Protein AF-A0A143Q421-F1 (afdb_monomer_lite)

Secondary structure (DSSP, 8-state):
--B--SSSPPEEEEE-TT--EEEEE--TTB--TT-EEEEE-SSS--EEEE-EEEEEEEETTTEEEE-TT-SEEEEEEE--TTPEEEEEE-TT--EEEPPHHHHHHHHHHHHHTTPPTT-EEEEEE-----TTTTTT----EEEEEE-GGG-EEEEEESSPPPPP--S----TT--TT-EE-SS--TT--S-EEEES-HHHHHHHHHHHHHHHS---SGGGEEEEEE-PPPP----

Sequence (235 aa):
MTSAPDGVPSWTFASDDLLTRYVVVTDARVDMTGWSIHYRHVEGLPDSSPFAPVSVRVEPPDDFVFDDDGDTQLWAATIEAAALLDSFVSPEGRILAVDQWDAMTTWLVESMRDEPAGLIIDLGPNTEIPEDEVDDIELVNAQLHVLDDGVVMVRRSHRILRQLRLVDHAVDGLALDQWHHDETFDDCTNGYLFTRDHVLAASACVAWVRDAGGVEAANRLGCSFDFADELPRRH

Structure (mmCIF, N/CA/C/O backbone):
data_AF-A0A143Q421-F1
#
_entry.id   AF-A0A143Q421-F1
#
loop_
_atom_site.group_PDB
_atom_site.id
_atom_site.type_symbol
_atom_site.label_atom_id
_atom_site.label_alt_id
_atom_site.label_comp_id
_atom_site.label_asym_id
_atom_site.label_entity_id
_atom_site.label_seq_id
_atom_site.pdbx_PDB_ins_code
_atom_site.Cartn_x
_atom_site.Cartn_y
_atom_site.Cartn_z
_atom_site.occupancy
_atom_site.B_iso_or_equiv
_atom_site.auth_seq_id
_atom_site.auth_comp_id
_atom_site.auth_asym_id
_atom_site.auth_atom_id
_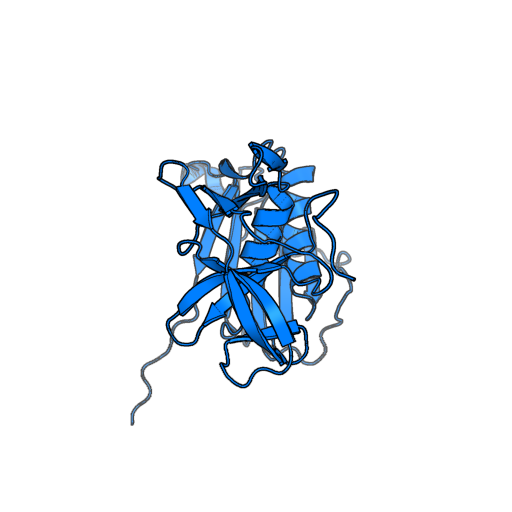atom_site.pdbx_PDB_model_num
ATOM 1 N N . MET A 1 1 ? -12.292 -19.319 20.554 1.00 61.84 1 MET A N 1
ATOM 2 C CA . MET A 1 1 ? -12.246 -18.431 21.731 1.00 61.84 1 MET A CA 1
ATOM 3 C C . MET A 1 1 ? -11.450 -17.234 21.270 1.00 61.84 1 MET A C 1
ATOM 5 O O . MET A 1 1 ? -10.297 -17.433 20.913 1.00 61.84 1 MET A O 1
ATOM 9 N N . THR A 1 2 ? -12.103 -16.089 21.093 1.00 81.19 2 THR A N 1
ATOM 10 C CA . THR A 1 2 ? -11.439 -14.864 20.642 1.00 81.19 2 THR A CA 1
ATOM 11 C C . THR A 1 2 ? -10.727 -14.204 21.819 1.00 81.19 2 THR A C 1
ATOM 13 O O . THR A 1 2 ? -11.118 -14.411 22.973 1.00 81.19 2 THR A O 1
ATOM 16 N N . SER A 1 3 ? -9.658 -13.463 21.553 1.00 87.50 3 SER A N 1
ATOM 17 C CA . SER A 1 3 ? -8.915 -12.728 22.579 1.00 87.50 3 SER A CA 1
ATOM 18 C C . SER A 1 3 ? -8.549 -11.340 22.084 1.00 87.50 3 SER A C 1
ATOM 20 O O . SER A 1 3 ? -8.350 -11.137 20.888 1.00 87.50 3 SER A O 1
ATOM 22 N N . ALA A 1 4 ? -8.416 -10.394 23.013 1.00 87.81 4 ALA A N 1
ATOM 23 C CA . ALA A 1 4 ? -7.810 -9.108 22.700 1.00 87.81 4 ALA A CA 1
ATOM 24 C C . ALA A 1 4 ? -6.382 -9.321 22.154 1.00 87.81 4 ALA A C 1
ATOM 26 O O . ALA A 1 4 ? -5.713 -10.278 22.559 1.00 87.81 4 ALA A O 1
ATOM 27 N N . PRO A 1 5 ? -5.902 -8.455 21.251 1.00 91.94 5 PRO A N 1
ATOM 28 C CA . PRO A 1 5 ? -4.562 -8.590 20.697 1.00 91.94 5 PRO A CA 1
ATOM 29 C C . PRO A 1 5 ? -3.491 -8.289 21.757 1.00 91.94 5 PRO A C 1
ATOM 31 O O . PRO A 1 5 ? -3.624 -7.350 22.545 1.00 91.94 5 PRO A O 1
ATOM 34 N N . ASP A 1 6 ? -2.406 -9.064 21.772 1.00 89.19 6 ASP A N 1
ATOM 35 C CA . ASP A 1 6 ? -1.256 -8.853 22.673 1.00 89.19 6 ASP A CA 1
ATOM 36 C C . ASP A 1 6 ? -0.173 -7.940 22.066 1.00 89.19 6 ASP A C 1
ATOM 38 O O . ASP A 1 6 ? 0.633 -7.355 22.789 1.00 89.19 6 ASP A O 1
ATOM 42 N N . GLY A 1 7 ? -0.189 -7.782 20.742 1.00 94.19 7 GLY A N 1
ATOM 43 C CA . GLY A 1 7 ? 0.656 -6.898 19.938 1.00 94.19 7 GLY A CA 1
ATOM 44 C C . GLY A 1 7 ? -0.115 -6.442 18.699 1.00 94.19 7 GLY A C 1
ATOM 45 O O . GLY A 1 7 ? -1.304 -6.738 18.596 1.00 94.19 7 GLY A O 1
ATOM 46 N N . VAL A 1 8 ? 0.525 -5.714 17.776 1.00 95.25 8 VAL A N 1
ATOM 47 C CA . VAL A 1 8 ? -0.130 -5.293 16.522 1.00 95.25 8 VAL A CA 1
ATOM 48 C C . VAL A 1 8 ? -0.713 -6.536 15.828 1.00 95.25 8 VAL A C 1
ATOM 50 O O . VAL A 1 8 ? 0.048 -7.470 15.559 1.00 95.25 8 VAL A O 1
ATOM 53 N N . PRO A 1 9 ? -2.040 -6.610 15.607 1.00 95.62 9 PRO A N 1
ATOM 54 C CA . PRO A 1 9 ? -2.650 -7.774 14.973 1.00 95.62 9 PRO A CA 1
ATOM 55 C C . PRO A 1 9 ? -2.231 -7.856 13.503 1.00 95.62 9 PRO A C 1
ATOM 57 O O . PRO A 1 9 ? -1.823 -6.855 12.927 1.00 95.62 9 PRO A O 1
ATOM 60 N N . SER A 1 10 ? -2.357 -9.019 12.865 1.00 93.31 10 SER A N 1
ATOM 61 C CA . SER A 1 10 ? -2.210 -9.105 11.406 1.00 93.31 10 SER A CA 1
ATOM 62 C C . SER A 1 10 ? -3.293 -8.267 10.723 1.00 93.31 10 SER A C 1
ATOM 64 O O . SER A 1 10 ? -4.470 -8.379 11.073 1.00 93.31 10 SER A O 1
ATOM 66 N N . TRP A 1 11 ? -2.895 -7.412 9.781 1.00 94.62 11 TRP A N 1
ATOM 67 C CA . TRP A 1 11 ? -3.785 -6.445 9.146 1.00 94.62 11 TRP A CA 1
ATOM 68 C C . TRP A 1 11 ? -3.402 -6.178 7.686 1.00 94.62 11 TRP A C 1
ATOM 70 O O . TRP A 1 11 ? -2.264 -6.420 7.289 1.00 94.62 11 TRP A O 1
ATOM 80 N N . THR A 1 12 ? -4.354 -5.671 6.903 1.00 92.75 12 THR A N 1
ATOM 81 C CA . THR A 1 12 ? -4.150 -5.178 5.530 1.00 92.75 12 THR A CA 1
ATOM 82 C C . THR A 1 12 ? -5.070 -3.991 5.242 1.00 92.75 12 THR A C 1
ATOM 84 O O . THR A 1 12 ? -6.027 -3.755 5.986 1.00 92.75 12 THR A O 1
ATOM 87 N N . PHE A 1 13 ? -4.801 -3.261 4.160 1.00 92.12 13 PHE A N 1
ATOM 88 C CA . PHE A 1 13 ? -5.807 -2.405 3.536 1.00 92.12 13 PHE A CA 1
ATOM 89 C C . PHE A 1 13 ? -6.712 -3.216 2.601 1.00 92.12 13 PHE A C 1
ATOM 91 O O . PHE A 1 13 ? -6.272 -4.209 2.017 1.00 92.12 13 PHE A O 1
ATOM 98 N N . ALA A 1 14 ? -7.967 -2.793 2.493 1.00 90.31 14 ALA A N 1
ATOM 99 C CA . ALA A 1 14 ? -8.950 -3.281 1.530 1.00 90.31 14 ALA A CA 1
ATOM 100 C C . ALA A 1 14 ? -9.926 -2.147 1.190 1.00 90.31 14 ALA A C 1
ATOM 102 O O . ALA A 1 14 ? -10.058 -1.200 1.973 1.00 90.31 14 ALA A O 1
ATOM 103 N N . SER A 1 15 ? -10.629 -2.259 0.066 1.00 88.69 15 SER A N 1
ATOM 104 C CA . SER A 1 15 ? -11.677 -1.310 -0.317 1.00 88.69 15 SER A CA 1
ATOM 105 C C . SER A 1 15 ? -12.972 -2.031 -0.675 1.00 88.69 15 SER A C 1
ATOM 107 O O . SER A 1 15 ? -12.939 -3.180 -1.106 1.00 88.69 15 SER A O 1
ATOM 109 N N . ASP A 1 16 ? -14.109 -1.371 -0.465 1.00 87.81 16 ASP A N 1
ATOM 110 C CA . ASP A 1 16 ? -15.405 -1.851 -0.953 1.00 87.81 16 ASP A CA 1
ATOM 111 C C . ASP A 1 16 ? -15.694 -1.360 -2.386 1.00 87.81 16 ASP A C 1
ATOM 113 O O . ASP A 1 16 ? -14.945 -0.571 -2.968 1.00 87.81 16 ASP A O 1
ATOM 117 N N . ASP A 1 17 ? -16.831 -1.783 -2.944 1.00 84.25 17 ASP A N 1
ATOM 118 C CA . ASP A 1 17 ? -17.301 -1.363 -4.274 1.00 84.25 17 ASP A CA 1
ATOM 119 C C . ASP A 1 17 ? -17.560 0.154 -4.391 1.00 84.25 17 ASP A C 1
ATOM 121 O O . ASP A 1 17 ? -17.701 0.689 -5.494 1.00 84.25 17 ASP A O 1
ATOM 125 N N . LEU A 1 18 ? -17.663 0.863 -3.262 1.00 86.38 18 LEU A N 1
ATOM 126 C CA . LEU A 1 18 ? -17.824 2.316 -3.200 1.00 86.38 18 LEU A CA 1
ATOM 127 C C . LEU A 1 18 ? -16.480 3.045 -3.068 1.00 86.38 18 LEU A C 1
ATOM 129 O O . LEU A 1 18 ? -16.474 4.271 -2.930 1.00 86.38 18 LEU A O 1
ATOM 133 N N . LEU A 1 19 ? -15.362 2.314 -3.144 1.00 85.00 19 LEU A N 1
ATOM 134 C CA . LEU A 1 19 ? -14.001 2.806 -2.925 1.00 85.00 19 LEU A CA 1
ATOM 135 C C . LEU A 1 19 ? -13.787 3.358 -1.508 1.00 85.00 19 LEU A C 1
ATOM 137 O O . LEU A 1 19 ? -12.889 4.171 -1.270 1.00 85.00 19 LEU A O 1
ATOM 141 N N . THR A 1 20 ? -14.607 2.928 -0.548 1.00 90.00 20 THR A N 1
ATOM 142 C CA . THR A 1 20 ? -14.348 3.173 0.866 1.00 90.00 20 THR A CA 1
ATOM 143 C C . THR A 1 20 ? -13.171 2.312 1.273 1.00 90.00 20 THR A C 1
ATOM 145 O O . THR A 1 20 ? -13.204 1.095 1.109 1.00 90.00 20 THR A O 1
ATOM 148 N N . ARG A 1 21 ? -12.139 2.939 1.830 1.00 92.31 21 ARG A N 1
ATOM 149 C CA . ARG A 1 21 ? -10.921 2.255 2.248 1.00 92.31 21 ARG A CA 1
ATOM 150 C C . ARG A 1 21 ? -10.993 1.851 3.718 1.00 92.31 21 ARG A C 1
ATOM 152 O O . ARG A 1 21 ? -11.465 2.605 4.573 1.00 92.31 21 ARG A O 1
ATOM 159 N N . TYR A 1 22 ? -10.483 0.665 4.019 1.00 94.81 22 TYR A N 1
ATOM 160 C CA . TYR A 1 22 ? -10.531 0.056 5.341 1.00 94.81 22 TYR A CA 1
ATOM 161 C C . TYR A 1 22 ? -9.173 -0.482 5.770 1.00 94.81 22 TYR A C 1
ATOM 163 O O . TYR A 1 22 ? -8.419 -1.019 4.966 1.00 94.81 22 TYR A O 1
ATOM 171 N N . VAL A 1 23 ? -8.907 -0.421 7.074 1.00 96.19 23 VAL A N 1
ATOM 172 C CA . VAL A 1 23 ? -7.948 -1.305 7.745 1.00 96.19 23 VAL A CA 1
ATOM 173 C C . VAL A 1 23 ? -8.707 -2.543 8.197 1.00 96.19 23 VAL A C 1
ATOM 175 O O . VAL A 1 23 ? -9.606 -2.432 9.031 1.00 96.19 23 VAL A O 1
ATOM 178 N N . VAL A 1 24 ? -8.333 -3.710 7.680 1.00 95.38 24 VAL A N 1
ATOM 179 C CA . VAL A 1 24 ? -8.949 -5.001 8.011 1.00 95.38 24 VAL A CA 1
ATOM 180 C C . VAL A 1 24 ? -7.990 -5.821 8.864 1.00 95.38 24 VAL A C 1
ATOM 182 O O . VAL A 1 24 ? -6.846 -6.047 8.474 1.00 95.38 24 VAL A O 1
ATOM 185 N N . VAL A 1 25 ? -8.451 -6.294 10.022 1.00 95.88 25 VAL A N 1
ATOM 186 C CA . VAL A 1 25 ? -7.723 -7.276 10.839 1.00 95.88 25 VAL A CA 1
ATOM 187 C C . VAL A 1 25 ? -8.000 -8.669 10.287 1.00 95.88 25 VAL A C 1
ATOM 189 O O . VAL A 1 25 ? -9.139 -9.132 10.306 1.00 95.88 25 VAL A O 1
ATOM 192 N N . THR A 1 26 ? -6.955 -9.340 9.805 1.00 92.44 26 THR A N 1
ATOM 193 C CA . THR A 1 26 ? -7.073 -10.591 9.037 1.00 92.44 26 THR A CA 1
ATOM 194 C C . THR A 1 26 ? -7.132 -11.844 9.912 1.00 92.44 26 THR A C 1
ATOM 196 O O . THR A 1 26 ? -7.555 -12.904 9.454 1.00 92.44 26 THR A O 1
ATOM 199 N N . ASP A 1 27 ? -6.762 -11.747 11.193 1.00 91.00 27 ASP A N 1
ATOM 200 C CA . ASP A 1 27 ? -6.920 -12.850 12.143 1.00 91.00 27 ASP A CA 1
ATOM 201 C C . ASP A 1 27 ? -8.305 -12.819 12.807 1.00 91.00 27 ASP A C 1
ATOM 203 O O . ASP A 1 27 ? -8.524 -12.127 13.803 1.00 91.00 27 ASP A O 1
ATOM 207 N N . ALA A 1 28 ? -9.223 -13.651 12.306 1.00 89.19 28 ALA A N 1
ATOM 208 C CA . ALA A 1 28 ? -10.584 -13.807 12.833 1.00 89.19 28 ALA A CA 1
ATOM 209 C C . ALA A 1 28 ? -10.653 -14.258 14.312 1.00 89.19 28 ALA A C 1
ATOM 211 O O . ALA A 1 28 ? -11.726 -14.291 14.917 1.00 89.19 28 ALA A O 1
ATOM 212 N N . ARG A 1 29 ? -9.527 -14.654 14.922 1.00 90.50 29 ARG A N 1
ATOM 213 C CA . ARG A 1 29 ? -9.454 -15.021 16.346 1.00 90.50 29 ARG A CA 1
ATOM 214 C C . ARG A 1 29 ? -9.246 -13.805 17.252 1.00 90.50 29 ARG A C 1
ATOM 216 O O . ARG A 1 29 ? -9.364 -13.951 18.470 1.00 90.50 29 ARG A O 1
ATOM 223 N N . VAL A 1 30 ? -8.942 -12.635 16.697 1.00 93.81 30 VAL A N 1
ATOM 224 C CA . VAL A 1 30 ? -8.739 -11.403 17.462 1.00 93.81 30 VAL A CA 1
ATOM 225 C C . VAL A 1 30 ? -10.077 -10.703 17.705 1.00 93.81 30 VAL A C 1
ATOM 227 O O . VAL A 1 30 ? -10.916 -10.595 16.814 1.00 93.81 30 VAL A O 1
ATOM 230 N N . ASP A 1 31 ? -10.285 -10.232 18.933 1.00 94.94 31 ASP A N 1
ATOM 231 C CA . ASP A 1 31 ? -11.426 -9.394 19.304 1.00 94.94 31 ASP A CA 1
ATOM 232 C C . ASP A 1 31 ? -11.013 -7.917 19.329 1.00 94.94 31 ASP A C 1
ATOM 234 O O . ASP A 1 31 ? -10.201 -7.510 20.165 1.00 94.94 31 ASP A O 1
ATOM 238 N N . MET A 1 32 ? -11.589 -7.127 18.417 1.00 97.38 32 MET A N 1
ATOM 239 C CA . MET A 1 32 ? -11.356 -5.683 18.302 1.00 97.38 32 MET A CA 1
ATOM 240 C C . MET A 1 32 ? -12.507 -4.851 18.883 1.00 97.38 32 MET A C 1
ATOM 242 O O . MET A 1 32 ? -12.611 -3.655 18.608 1.00 97.38 32 MET A O 1
ATOM 246 N N . THR A 1 33 ? -13.371 -5.439 19.715 1.00 96.69 33 THR A N 1
ATOM 247 C CA . THR A 1 33 ? -14.477 -4.713 20.353 1.00 96.69 33 THR A CA 1
ATOM 248 C C . THR A 1 33 ? -13.972 -3.482 21.113 1.00 96.69 33 THR A C 1
ATOM 250 O O . THR A 1 33 ? -13.191 -3.589 22.059 1.00 96.69 33 THR A O 1
ATOM 253 N N . GLY A 1 34 ? -14.448 -2.301 20.708 1.00 96.56 34 GLY A N 1
ATOM 254 C CA . GLY A 1 34 ? -14.099 -1.016 21.320 1.00 96.56 34 GLY A CA 1
ATOM 255 C C . GLY A 1 34 ? -12.697 -0.494 20.982 1.00 96.56 34 GLY A C 1
ATOM 256 O O . GLY A 1 34 ? -12.317 0.554 21.498 1.00 96.56 34 GLY A O 1
ATOM 257 N N . TRP A 1 35 ? -11.938 -1.199 20.141 1.00 98.38 35 TRP A N 1
ATOM 258 C CA . TRP A 1 35 ? -10.674 -0.702 19.609 1.00 98.38 35 TRP A CA 1
ATOM 259 C C . TRP A 1 35 ? -10.912 0.329 18.503 1.00 98.38 35 TRP A C 1
ATOM 261 O O . TRP A 1 35 ? -11.952 0.337 17.839 1.00 98.38 35 TRP A O 1
ATOM 271 N N . SER A 1 36 ? -9.906 1.160 18.257 1.00 98.31 36 SER A N 1
ATOM 272 C CA . SER A 1 36 ? -9.850 2.075 17.119 1.00 98.31 36 SER A CA 1
ATOM 273 C C . SER A 1 36 ? -8.482 2.040 16.448 1.00 98.31 36 SER A C 1
ATOM 275 O O . SER A 1 36 ? -7.502 1.544 17.009 1.00 98.31 36 SER A O 1
ATOM 277 N N . ILE A 1 37 ? -8.412 2.575 15.235 1.00 98.12 37 ILE A N 1
ATOM 278 C CA . ILE A 1 37 ? -7.156 2.958 14.597 1.00 98.12 37 ILE A CA 1
ATOM 279 C C . ILE A 1 37 ? -6.902 4.446 14.798 1.00 98.12 37 ILE A C 1
ATOM 281 O O . ILE A 1 37 ? -7.849 5.232 14.839 1.00 98.12 37 ILE A O 1
ATOM 285 N N . HIS A 1 38 ? -5.630 4.826 14.868 1.00 96.31 38 HIS A N 1
ATOM 286 C CA . HIS A 1 38 ? -5.179 6.188 14.592 1.00 96.31 38 HIS A CA 1
ATOM 287 C C . HIS A 1 38 ? -4.376 6.188 13.291 1.00 96.31 38 HIS A C 1
ATOM 289 O O . HIS A 1 38 ? -3.555 5.293 13.072 1.00 96.31 38 HIS A O 1
ATOM 295 N N . TYR A 1 39 ? -4.583 7.198 12.454 1.00 93.75 39 TYR A N 1
ATOM 296 C CA . TYR A 1 39 ? -3.898 7.357 11.174 1.00 93.75 39 TYR A CA 1
ATOM 297 C C . TYR A 1 39 ? -3.523 8.815 10.917 1.00 93.75 39 TYR A C 1
ATOM 299 O O . TYR A 1 39 ? -4.062 9.739 11.531 1.00 93.75 39 TYR A O 1
ATOM 307 N N . ARG A 1 40 ? -2.583 9.017 9.993 1.00 87.44 40 ARG A N 1
ATOM 308 C CA . ARG A 1 40 ? -2.134 10.338 9.543 1.00 87.44 40 ARG A CA 1
ATOM 309 C C . ARG A 1 40 ? -2.396 10.526 8.060 1.00 87.44 40 ARG A C 1
ATOM 311 O O . ARG A 1 40 ? -2.122 9.641 7.252 1.00 87.44 40 ARG A O 1
ATOM 318 N N . HIS A 1 41 ? -2.850 11.724 7.716 1.00 78.75 41 HIS A N 1
ATOM 319 C CA . HIS A 1 41 ? -2.907 12.183 6.333 1.00 78.75 41 HIS A CA 1
ATOM 320 C C . HIS A 1 41 ? -1.546 12.738 5.915 1.00 78.75 41 HIS A C 1
ATOM 322 O O . HIS A 1 41 ? -0.761 13.190 6.752 1.00 78.75 41 HIS A O 1
ATOM 328 N N . VAL A 1 42 ? -1.318 12.787 4.604 1.00 64.69 42 VAL A N 1
ATOM 329 C CA . VAL A 1 42 ? -0.121 13.400 4.012 1.00 64.69 42 VAL A CA 1
ATOM 330 C C . VAL A 1 42 ? 0.003 14.887 4.393 1.00 64.69 42 VAL A C 1
ATOM 332 O O . VAL A 1 42 ? 1.107 15.359 4.646 1.00 64.69 42 VAL A O 1
ATOM 335 N N . GLU A 1 43 ? -1.119 15.606 4.532 1.00 64.88 43 GLU A N 1
ATOM 336 C CA . GLU A 1 43 ? -1.144 17.051 4.843 1.00 64.88 43 GLU A CA 1
ATOM 337 C C . GLU A 1 43 ? -1.991 17.424 6.081 1.00 64.88 43 GLU A C 1
ATOM 339 O O . GLU A 1 43 ? -2.295 18.596 6.308 1.00 64.88 43 GLU A O 1
ATOM 344 N N . GLY A 1 44 ? -2.406 16.444 6.890 1.00 65.25 44 GLY A N 1
ATOM 345 C CA . GLY A 1 44 ? -3.464 16.620 7.896 1.00 65.25 44 GLY A CA 1
ATOM 346 C C . GLY A 1 44 ? -3.061 16.333 9.342 1.00 65.25 44 GLY A C 1
ATOM 347 O O . GLY A 1 44 ? -1.989 15.807 9.640 1.00 65.25 44 GLY A O 1
ATOM 348 N N . LEU A 1 45 ? -3.964 16.687 10.261 1.00 76.12 45 LEU A N 1
ATOM 349 C CA . LEU A 1 45 ? -3.877 16.286 11.666 1.00 76.12 45 LEU A CA 1
ATOM 350 C C . LEU A 1 45 ? -4.179 14.788 11.802 1.00 76.12 45 LEU A C 1
ATOM 352 O O . LEU A 1 45 ? -4.962 14.276 11.012 1.00 76.12 45 LEU A O 1
ATOM 356 N N . PRO A 1 46 ? -3.608 14.088 12.795 1.00 83.94 46 PRO A N 1
ATOM 357 C CA . PRO A 1 46 ? -3.982 12.708 13.071 1.00 83.94 46 PRO A CA 1
ATOM 358 C C . PRO A 1 46 ? -5.486 12.584 13.320 1.00 83.94 46 PRO A C 1
ATOM 360 O O . PRO A 1 46 ? -6.067 13.428 14.009 1.00 83.94 46 PRO A O 1
ATOM 363 N N . ASP A 1 47 ? -6.076 11.514 12.809 1.00 93.19 47 ASP A N 1
ATOM 364 C CA . ASP A 1 47 ? -7.489 11.193 12.980 1.00 93.19 47 ASP A CA 1
ATOM 365 C C . ASP A 1 47 ? -7.652 9.729 13.419 1.00 93.19 47 ASP A C 1
ATOM 367 O O . ASP A 1 47 ? -6.674 8.979 13.537 1.00 93.19 47 ASP A O 1
ATOM 371 N N . SER A 1 48 ? -8.877 9.335 13.757 1.00 95.94 48 SER A N 1
ATOM 372 C CA . SER A 1 48 ? -9.172 8.023 14.316 1.00 95.94 48 SER A CA 1
ATOM 373 C C . SER A 1 48 ? -10.505 7.469 13.842 1.00 95.94 48 SER A C 1
ATOM 375 O O . SER A 1 48 ? -11.484 8.201 13.732 1.00 95.94 48 SER A O 1
ATOM 377 N N . SER A 1 49 ? -10.565 6.150 13.669 1.00 97.75 49 SER A N 1
ATOM 378 C CA . SER A 1 49 ? -11.797 5.443 13.317 1.00 97.75 49 SER A CA 1
ATOM 379 C C . SER A 1 49 ? -11.972 4.178 14.164 1.00 97.75 49 SER A C 1
ATOM 381 O O . SER A 1 49 ? -10.995 3.459 14.393 1.00 97.75 49 SER A O 1
ATOM 383 N N . PRO A 1 50 ? -13.184 3.893 14.676 1.00 98.12 50 PRO A N 1
ATOM 384 C CA . PRO A 1 50 ? -13.444 2.697 15.472 1.00 98.12 50 PRO A CA 1
ATOM 385 C C . PRO A 1 50 ? -13.524 1.440 14.599 1.00 98.12 50 PRO A C 1
ATOM 387 O O . PRO A 1 50 ? -13.930 1.507 13.439 1.00 98.12 50 PRO A O 1
ATOM 390 N N . PHE A 1 51 ? -13.207 0.284 15.183 1.00 98.25 51 PHE A N 1
ATOM 391 C CA . PHE A 1 51 ? -13.476 -1.006 14.552 1.00 98.25 51 PHE A CA 1
ATOM 392 C C . PHE A 1 51 ? -14.954 -1.388 14.652 1.00 98.25 51 PHE A C 1
ATOM 394 O O . PHE A 1 51 ? -15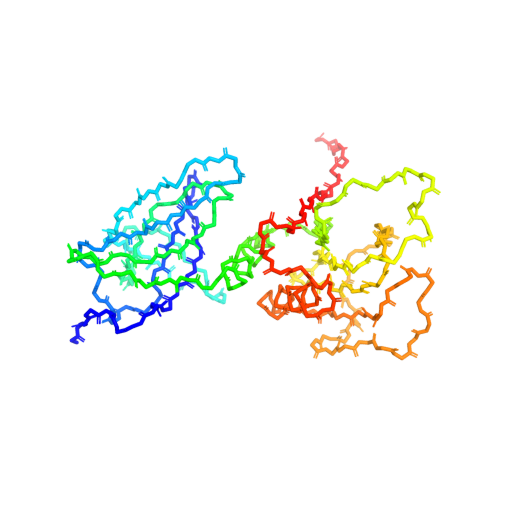.594 -1.224 15.695 1.00 98.25 51 PHE A O 1
ATOM 401 N N . ALA A 1 52 ? -15.465 -1.979 13.577 1.00 97.06 52 ALA A N 1
ATOM 402 C CA . ALA A 1 52 ? -16.757 -2.642 13.514 1.00 97.06 52 ALA A CA 1
ATOM 403 C C . ALA A 1 52 ? -16.595 -4.049 12.909 1.00 97.06 52 ALA A C 1
ATOM 405 O O . ALA A 1 52 ? -15.683 -4.265 12.104 1.00 97.06 52 ALA A O 1
ATOM 406 N N . PRO A 1 53 ? -17.443 -5.018 13.299 1.00 95.25 53 PRO A N 1
ATOM 407 C CA . PRO A 1 53 ? -17.472 -6.308 12.631 1.00 95.25 53 PRO A CA 1
ATOM 408 C C . PRO A 1 53 ? -17.993 -6.135 11.202 1.00 95.25 53 PRO A C 1
ATOM 410 O O . PRO A 1 53 ? -18.952 -5.394 10.975 1.00 95.25 53 PRO A O 1
ATOM 413 N N . VAL A 1 54 ? -17.367 -6.829 10.259 1.00 93.88 54 VAL A N 1
ATOM 414 C CA . VAL A 1 54 ? -17.749 -6.849 8.847 1.00 93.88 54 VAL A CA 1
ATOM 415 C C . VAL A 1 54 ? -17.828 -8.283 8.342 1.00 93.88 54 VAL A C 1
ATOM 417 O O . VAL A 1 54 ? -16.996 -9.128 8.686 1.00 93.88 54 VAL A O 1
ATOM 420 N N . SER A 1 55 ? -18.833 -8.539 7.509 1.00 92.00 55 SER A N 1
ATOM 421 C CA . SER A 1 55 ? -18.930 -9.758 6.714 1.00 92.00 55 SER A CA 1
ATOM 422 C C . SER A 1 55 ? -18.068 -9.598 5.464 1.00 92.00 55 SER A C 1
ATOM 424 O O . SER A 1 55 ? -18.198 -8.615 4.733 1.00 92.00 55 SER A O 1
ATOM 426 N N . VAL A 1 56 ? -17.171 -10.549 5.229 1.00 89.62 56 VAL A N 1
ATOM 427 C CA . VAL A 1 56 ? -16.331 -10.581 4.032 1.00 89.62 56 VAL A CA 1
ATOM 428 C C . VAL A 1 56 ? -16.308 -11.977 3.435 1.00 89.62 56 VAL A C 1
ATOM 430 O O . VAL A 1 56 ? -16.431 -12.988 4.133 1.00 89.62 56 VAL A O 1
ATOM 433 N N . ARG A 1 57 ? -16.101 -12.021 2.126 1.00 88.00 57 ARG A N 1
ATOM 434 C CA . ARG A 1 57 ? -15.745 -13.216 1.375 1.00 88.00 57 ARG A CA 1
ATOM 435 C C . ARG A 1 57 ? -14.278 -13.093 0.982 1.00 88.00 57 ARG A C 1
ATOM 437 O O . ARG A 1 57 ? -13.884 -12.106 0.368 1.00 88.00 57 ARG A O 1
ATOM 444 N N . VAL A 1 58 ? -13.471 -14.077 1.373 1.00 84.00 58 VAL A N 1
ATOM 445 C CA . VAL A 1 58 ? -12.034 -14.085 1.066 1.00 84.00 58 VAL A CA 1
ATOM 446 C C . VAL A 1 58 ? -11.827 -14.754 -0.287 1.00 84.00 58 VAL A C 1
ATOM 448 O O . VAL A 1 58 ? -12.100 -15.947 -0.445 1.00 84.00 58 VAL A O 1
ATOM 451 N N . GLU A 1 59 ? -11.354 -13.993 -1.265 1.00 81.94 59 GLU A N 1
ATOM 452 C CA . GLU A 1 59 ? -11.002 -14.490 -2.591 1.00 81.94 59 GLU A CA 1
ATOM 453 C C . GLU A 1 59 ? -9.476 -14.676 -2.706 1.00 81.94 59 GLU A C 1
ATOM 455 O O . GLU A 1 59 ? -8.703 -13.880 -2.178 1.00 81.94 59 GLU A O 1
ATOM 460 N N . PRO A 1 60 ? -8.976 -15.742 -3.353 1.00 65.44 60 PRO A N 1
ATOM 461 C CA . PRO A 1 60 ? -7.540 -15.897 -3.571 1.00 65.44 60 PRO A CA 1
ATOM 462 C C . PRO A 1 60 ? -6.989 -14.802 -4.505 1.00 65.44 60 PRO A C 1
ATOM 464 O O . PRO A 1 60 ? -7.633 -14.522 -5.516 1.00 65.44 60 PRO A O 1
ATOM 467 N N . PRO A 1 61 ? -5.778 -14.263 -4.259 1.00 57.19 61 PRO A N 1
ATOM 468 C CA . PRO A 1 61 ? -4.775 -14.728 -3.299 1.00 57.19 61 PRO A CA 1
ATOM 469 C C . PRO A 1 61 ? -4.725 -13.903 -1.992 1.00 57.19 61 PRO A C 1
ATOM 471 O O . PRO A 1 61 ? -3.635 -13.540 -1.579 1.00 57.19 61 PRO A O 1
ATOM 474 N N . ASP A 1 62 ? -5.865 -13.651 -1.338 1.00 65.44 62 ASP A N 1
ATOM 475 C CA . ASP A 1 62 ? -6.062 -12.778 -0.152 1.00 65.44 62 ASP A CA 1
ATOM 476 C C . ASP A 1 62 ? -6.636 -11.399 -0.522 1.00 65.44 62 ASP A C 1
ATOM 478 O O . ASP A 1 62 ? -6.127 -10.327 -0.168 1.00 65.44 62 ASP A O 1
ATOM 482 N N . ASP A 1 63 ? -7.732 -11.442 -1.270 1.00 74.88 63 ASP A N 1
ATOM 483 C CA . ASP A 1 63 ? -8.621 -10.322 -1.512 1.00 74.88 63 ASP A CA 1
ATOM 484 C C . ASP A 1 63 ? -9.878 -10.420 -0.646 1.00 74.88 63 ASP A C 1
ATOM 486 O O . ASP A 1 63 ? -10.379 -11.511 -0.361 1.00 74.88 63 ASP A O 1
ATOM 490 N N . PHE A 1 64 ? -10.353 -9.275 -0.164 1.00 82.12 64 PHE A N 1
ATOM 491 C CA . PHE A 1 64 ? -11.448 -9.198 0.799 1.00 82.12 64 PHE A CA 1
ATOM 492 C C . PHE A 1 64 ? -12.620 -8.480 0.157 1.00 82.12 64 PHE A C 1
ATOM 494 O O . PHE A 1 64 ? -12.664 -7.253 0.120 1.00 82.12 64 PHE A O 1
ATOM 501 N N . VAL A 1 65 ? -13.594 -9.257 -0.305 1.00 84.25 65 VAL A N 1
ATOM 502 C CA . VAL A 1 65 ? -14.825 -8.706 -0.863 1.00 84.25 65 VAL A CA 1
ATOM 503 C C . VAL A 1 65 ? -15.810 -8.490 0.277 1.00 84.25 65 VAL A C 1
ATOM 505 O O . VAL A 1 65 ? -16.249 -9.449 0.918 1.00 84.25 65 VAL A O 1
ATOM 508 N N . PHE A 1 66 ? -16.140 -7.229 0.548 1.00 85.69 66 PHE A N 1
ATOM 509 C CA . PHE A 1 66 ? -17.159 -6.860 1.529 1.00 85.69 66 PHE A CA 1
ATOM 510 C C . PHE A 1 66 ? -18.531 -7.298 1.014 1.00 85.69 66 PHE A C 1
ATOM 512 O O . PHE A 1 66 ? -18.987 -6.846 -0.032 1.00 85.69 66 PHE A O 1
ATOM 519 N N . ASP A 1 67 ? -19.172 -8.212 1.735 1.00 83.31 67 ASP A N 1
ATOM 520 C CA . ASP A 1 67 ? -20.409 -8.859 1.305 1.00 83.31 67 ASP A CA 1
ATOM 521 C C . ASP A 1 67 ? -21.228 -9.211 2.543 1.00 83.31 67 ASP A C 1
ATOM 523 O O . ASP A 1 67 ? -20.734 -9.920 3.420 1.00 83.31 67 ASP A O 1
ATOM 527 N N . ASP A 1 68 ? -22.475 -8.738 2.619 1.00 82.00 68 ASP A N 1
ATOM 528 C CA . ASP A 1 68 ? -23.381 -9.025 3.737 1.00 82.00 68 ASP A CA 1
ATOM 529 C C . ASP A 1 68 ? -23.587 -10.540 3.937 1.00 82.00 68 ASP A C 1
ATOM 531 O O . ASP A 1 68 ? -23.752 -10.990 5.077 1.00 82.00 68 ASP A O 1
ATOM 535 N N . ASP A 1 69 ? -23.507 -11.322 2.853 1.00 84.00 69 ASP A N 1
ATOM 536 C CA . ASP A 1 69 ? -23.610 -12.786 2.842 1.00 84.00 69 ASP A CA 1
ATOM 537 C C . ASP A 1 69 ? -22.237 -13.491 2.957 1.00 84.00 69 ASP A C 1
ATOM 539 O O . ASP A 1 69 ? -22.139 -14.714 2.802 1.00 84.00 69 ASP A O 1
ATOM 543 N N . GLY A 1 70 ? -21.172 -12.737 3.252 1.00 82.06 70 GLY A N 1
ATOM 544 C CA . GLY A 1 70 ? -19.818 -13.241 3.460 1.00 82.06 70 GLY A CA 1
ATOM 545 C C . GLY A 1 70 ? -19.744 -14.320 4.546 1.00 82.06 70 GLY A C 1
ATOM 546 O O . GLY A 1 70 ? -20.379 -14.240 5.601 1.00 82.06 70 GLY A O 1
ATOM 547 N N . ASP A 1 71 ? -18.940 -15.352 4.298 1.00 86.38 71 ASP A N 1
ATOM 548 C CA . ASP A 1 71 ? -18.793 -16.504 5.193 1.00 86.38 71 ASP A CA 1
ATOM 549 C C . ASP A 1 71 ? -17.792 -16.266 6.334 1.00 86.38 71 ASP A C 1
ATOM 551 O O . ASP A 1 71 ? -17.727 -17.050 7.288 1.00 86.38 71 ASP A O 1
ATOM 555 N N . THR A 1 72 ? -17.044 -15.165 6.260 1.00 89.19 72 THR A N 1
ATOM 556 C CA . THR A 1 72 ? -15.995 -14.806 7.206 1.00 89.19 72 THR A CA 1
ATOM 557 C C . THR A 1 72 ? -16.342 -13.493 7.901 1.00 89.19 72 THR A C 1
ATOM 559 O O . THR A 1 72 ? -16.656 -12.491 7.268 1.00 89.19 72 THR A O 1
ATOM 562 N N . GLN A 1 73 ? -16.278 -13.490 9.234 1.00 91.88 73 GLN A N 1
ATOM 563 C CA . GLN A 1 73 ? -16.463 -12.290 10.052 1.00 91.88 73 GLN A CA 1
ATOM 564 C C . GLN A 1 73 ? -15.099 -11.751 10.471 1.00 91.88 73 GLN A C 1
ATOM 566 O O . GLN A 1 73 ? -14.372 -12.432 11.200 1.00 91.88 73 GLN A O 1
ATOM 571 N N . LEU A 1 74 ? -14.771 -10.541 10.028 1.00 94.38 74 LEU A N 1
ATOM 572 C CA . LEU A 1 74 ? -13.544 -9.829 10.388 1.00 94.38 74 LEU A CA 1
ATOM 573 C C . LEU A 1 74 ? -13.868 -8.502 11.074 1.00 94.38 74 LEU A C 1
ATOM 575 O O . LEU A 1 74 ? -15.027 -8.124 11.232 1.00 94.38 74 LEU A O 1
ATOM 579 N N . TRP A 1 75 ? -12.824 -7.791 11.491 1.00 97.00 75 TRP A N 1
ATOM 580 C CA . TRP A 1 75 ? -12.933 -6.443 12.033 1.00 97.00 75 TRP A CA 1
ATOM 581 C C . TRP A 1 75 ? -12.339 -5.445 11.052 1.00 97.00 75 TRP A C 1
ATOM 583 O O . TRP A 1 75 ? -11.192 -5.611 10.634 1.00 97.00 75 TRP A O 1
ATOM 593 N N . ALA A 1 76 ? -13.090 -4.393 10.736 1.00 97.12 76 ALA A N 1
ATOM 594 C CA . ALA A 1 76 ? -12.627 -3.315 9.877 1.00 97.12 76 ALA A CA 1
ATOM 595 C C . ALA A 1 76 ? -12.859 -1.941 10.511 1.00 97.12 76 ALA A C 1
ATOM 597 O O . ALA A 1 76 ? -13.835 -1.729 11.232 1.00 97.12 76 ALA A O 1
ATOM 598 N N . ALA A 1 77 ? -11.953 -1.010 10.235 1.00 97.75 77 ALA A N 1
ATOM 599 C CA . ALA A 1 77 ? -12.107 0.404 10.545 1.00 97.75 77 ALA A CA 1
ATOM 600 C C . ALA A 1 77 ? -11.897 1.205 9.260 1.00 97.75 77 ALA A C 1
ATOM 602 O O . ALA A 1 77 ? -10.960 0.932 8.511 1.00 97.75 77 ALA A O 1
ATOM 603 N N . THR A 1 78 ? -12.765 2.180 8.997 1.00 96.56 78 THR A N 1
ATOM 604 C CA . THR A 1 78 ? -12.610 3.083 7.852 1.00 96.56 78 THR A CA 1
ATOM 605 C C . THR A 1 78 ? -11.330 3.891 7.992 1.00 96.56 78 THR A C 1
ATOM 607 O O . THR A 1 78 ? -10.984 4.327 9.087 1.00 96.56 78 THR A O 1
ATOM 610 N N . ILE A 1 79 ? -10.640 4.124 6.888 1.00 94.31 79 ILE A N 1
ATOM 611 C CA . ILE A 1 79 ? -9.480 5.005 6.834 1.00 94.31 79 ILE A CA 1
ATOM 612 C C . ILE A 1 79 ? -9.593 5.863 5.580 1.00 94.31 79 ILE A C 1
ATOM 614 O O . ILE A 1 79 ? -10.053 5.395 4.543 1.00 94.31 79 ILE A O 1
ATOM 618 N N . GLU A 1 80 ? -9.201 7.130 5.660 1.00 88.88 80 GLU A N 1
ATOM 619 C CA . GLU A 1 80 ? -9.241 7.984 4.477 1.00 88.88 80 GLU A CA 1
ATOM 620 C C . GLU A 1 80 ? -8.289 7.494 3.373 1.00 88.88 80 GLU A C 1
ATOM 622 O O . GLU A 1 80 ? -7.271 6.827 3.614 1.00 88.88 80 GLU A O 1
ATOM 627 N N . ALA A 1 81 ? -8.625 7.859 2.134 1.00 82.69 81 ALA A N 1
ATOM 628 C CA . ALA A 1 81 ? -7.775 7.617 0.980 1.00 82.69 81 ALA A CA 1
ATOM 629 C C . ALA A 1 81 ? -6.381 8.229 1.206 1.00 82.69 81 ALA A C 1
ATOM 631 O O . ALA A 1 81 ? -6.252 9.338 1.725 1.00 82.69 81 ALA A O 1
ATOM 632 N N . ALA A 1 82 ? -5.338 7.486 0.831 1.00 79.25 82 ALA A N 1
ATOM 633 C CA . ALA A 1 82 ? -3.927 7.862 0.983 1.00 79.25 82 ALA A CA 1
ATOM 634 C C . ALA A 1 82 ? -3.422 8.111 2.426 1.00 79.25 82 ALA A C 1
ATOM 636 O O . ALA A 1 82 ? -2.261 8.478 2.604 1.00 79.25 82 ALA A O 1
ATOM 637 N N . ALA A 1 83 ? -4.236 7.902 3.469 1.00 88.06 83 ALA A N 1
ATOM 638 C CA . ALA A 1 83 ? -3.757 7.990 4.848 1.00 88.06 83 ALA A CA 1
ATOM 639 C C . ALA A 1 83 ? -2.918 6.759 5.235 1.00 88.06 83 ALA A C 1
ATOM 641 O O . ALA A 1 83 ? -3.187 5.636 4.807 1.00 88.06 83 ALA A O 1
ATOM 642 N N . LEU A 1 84 ? -1.916 6.949 6.089 1.00 88.88 84 LEU A N 1
ATOM 643 C CA . LEU A 1 84 ? -1.105 5.853 6.619 1.00 88.88 84 LEU A CA 1
ATOM 644 C C . LEU A 1 84 ? -1.559 5.499 8.034 1.00 88.88 84 LEU A C 1
ATOM 646 O O . LEU A 1 84 ? -1.810 6.378 8.862 1.00 88.88 84 LEU A O 1
ATOM 650 N N . LEU A 1 85 ? -1.654 4.199 8.305 1.00 93.81 85 LEU A N 1
ATOM 651 C CA . LEU A 1 85 ? -1.982 3.677 9.625 1.00 93.81 85 LEU A CA 1
ATOM 652 C C . LEU A 1 85 ? -0.801 3.885 10.583 1.00 93.81 85 LEU A C 1
ATOM 654 O O . LEU A 1 85 ? 0.310 3.450 10.292 1.00 93.81 85 LEU A O 1
ATOM 658 N N . ASP A 1 86 ? -1.056 4.492 11.744 1.00 93.88 86 ASP A N 1
ATOM 659 C CA . ASP A 1 86 ? -0.029 4.719 12.767 1.00 93.88 86 ASP A CA 1
ATOM 660 C C . ASP A 1 86 ? -0.120 3.735 13.930 1.00 93.88 86 ASP A C 1
ATOM 662 O O . ASP A 1 86 ? 0.898 3.321 14.485 1.00 93.88 86 ASP A O 1
ATOM 666 N N . SER A 1 87 ? -1.332 3.415 14.391 1.00 96.62 87 SER A N 1
ATOM 667 C CA . SER A 1 87 ? -1.497 2.555 15.565 1.00 96.62 87 SER A CA 1
ATOM 668 C C . SER A 1 87 ? -2.899 1.985 15.719 1.00 96.62 87 SER A C 1
ATOM 670 O O . SER A 1 87 ? -3.874 2.542 15.216 1.00 96.62 87 SER A O 1
ATOM 672 N N . PHE A 1 88 ? -2.982 0.906 16.496 1.00 98.00 88 PHE A N 1
ATOM 673 C CA . PHE A 1 88 ? -4.219 0.380 17.064 1.00 98.00 88 PHE A CA 1
ATOM 674 C C . PHE A 1 88 ? -4.316 0.817 18.526 1.00 98.00 88 PHE A C 1
ATOM 676 O O . PHE A 1 88 ? -3.349 0.683 19.282 1.00 98.00 88 PHE A O 1
ATOM 683 N N . VAL A 1 89 ? -5.476 1.315 18.942 1.00 97.94 89 VAL A N 1
ATOM 684 C CA . VAL A 1 89 ? -5.702 1.851 20.287 1.00 97.94 89 VAL A CA 1
ATOM 685 C C . VAL A 1 89 ? -6.798 1.055 20.981 1.00 97.94 89 VAL A C 1
ATOM 687 O O . VAL A 1 89 ? -7.897 0.897 20.453 1.00 97.94 89 VAL A O 1
ATOM 690 N N . SER A 1 90 ? -6.484 0.524 22.163 1.00 97.19 90 SER A N 1
ATOM 691 C CA . SER A 1 90 ? -7.438 -0.242 22.966 1.00 97.19 90 SER A CA 1
ATOM 692 C C . SER A 1 90 ? -8.457 0.670 23.660 1.00 97.19 90 SER A C 1
ATOM 694 O O . SER A 1 90 ? -8.165 1.851 23.878 1.00 97.19 90 SER A O 1
ATOM 696 N N . PRO A 1 91 ? -9.610 0.133 24.101 1.00 95.75 91 PRO A N 1
ATOM 697 C CA . PRO A 1 91 ? -10.596 0.890 24.879 1.00 95.75 91 PRO A CA 1
ATOM 698 C C . PRO A 1 91 ? -10.014 1.549 26.143 1.00 95.75 91 PRO A C 1
ATOM 700 O O . PRO A 1 91 ? -10.482 2.593 26.592 1.00 95.75 91 PRO A O 1
ATOM 703 N N . GLU A 1 92 ? -8.980 0.941 26.728 1.00 95.38 92 GLU A N 1
ATOM 704 C CA . GLU A 1 92 ? -8.270 1.415 27.920 1.00 95.38 92 GLU A CA 1
ATOM 705 C C . GLU A 1 92 ? -7.124 2.392 27.596 1.00 95.38 92 GLU A C 1
ATOM 707 O O . GLU A 1 92 ? -6.414 2.831 28.502 1.00 95.38 92 GLU A O 1
ATOM 712 N N . GLY A 1 93 ? -6.919 2.727 26.318 1.00 94.81 93 GLY A N 1
ATOM 713 C CA . GLY A 1 93 ? -5.885 3.652 25.853 1.00 94.81 93 GLY A CA 1
ATOM 714 C C . GLY A 1 93 ? -4.506 3.022 25.645 1.00 94.81 93 GLY A C 1
ATOM 715 O O . GLY A 1 93 ? -3.517 3.750 25.542 1.00 94.81 93 GLY A O 1
ATOM 716 N N . ARG A 1 94 ? -4.395 1.687 25.583 1.00 96.25 94 ARG A N 1
ATOM 717 C CA . ARG A 1 94 ? -3.132 1.031 25.204 1.00 96.25 94 ARG A CA 1
ATOM 718 C C . ARG A 1 94 ? -2.890 1.234 23.711 1.00 96.25 94 ARG A C 1
ATOM 720 O O . ARG A 1 94 ? -3.746 0.885 22.907 1.00 96.25 94 ARG A O 1
ATOM 727 N N . ILE A 1 95 ? -1.708 1.731 23.356 1.00 96.75 95 ILE A N 1
ATOM 728 C CA . ILE A 1 95 ? -1.312 1.985 21.966 1.00 96.75 95 ILE A CA 1
ATOM 729 C C . ILE A 1 95 ? -0.407 0.854 21.479 1.00 96.75 95 ILE A C 1
ATOM 731 O O . ILE A 1 95 ? 0.623 0.566 22.091 1.00 96.75 95 ILE A O 1
ATOM 735 N N . LEU A 1 96 ? -0.785 0.243 20.361 1.00 96.88 96 LEU A N 1
ATOM 736 C CA . LEU A 1 96 ? 0.029 -0.691 19.596 1.00 96.88 96 LEU A CA 1
ATOM 737 C C . LEU A 1 96 ? 0.490 0.028 18.325 1.00 96.88 96 LEU A C 1
ATOM 739 O O . LEU A 1 96 ? -0.270 0.146 17.365 1.00 96.88 96 LEU A O 1
ATOM 743 N N . ALA A 1 97 ? 1.706 0.573 18.364 1.00 95.75 97 ALA A N 1
ATOM 744 C CA . ALA A 1 97 ? 2.275 1.328 17.251 1.00 95.75 97 ALA A CA 1
ATOM 745 C C . ALA A 1 97 ? 2.580 0.405 16.067 1.00 95.75 97 ALA A C 1
ATOM 747 O O . ALA A 1 97 ? 3.222 -0.631 16.241 1.00 95.75 97 ALA A O 1
ATOM 748 N N . VAL A 1 98 ? 2.125 0.805 14.884 1.00 94.38 98 VAL A N 1
ATOM 749 C CA . VAL A 1 98 ? 2.452 0.170 13.609 1.00 94.38 98 VAL A CA 1
ATOM 750 C C . VAL A 1 98 ? 3.780 0.737 13.126 1.00 94.38 98 VAL A C 1
ATOM 752 O O . VAL A 1 98 ? 4.025 1.941 13.230 1.00 94.38 98 VAL A O 1
ATOM 755 N N . ASP A 1 99 ? 4.663 -0.127 12.628 1.00 91.31 99 ASP A N 1
ATOM 756 C CA . ASP A 1 99 ? 5.901 0.341 12.018 1.00 91.31 99 ASP A CA 1
ATOM 757 C C . ASP A 1 99 ? 5.579 1.118 10.733 1.00 91.31 99 ASP A C 1
ATOM 759 O O . ASP A 1 99 ? 4.823 0.664 9.876 1.00 91.31 99 ASP A O 1
ATOM 763 N N . GLN A 1 100 ? 6.139 2.319 10.599 1.00 86.94 100 GLN A N 1
ATOM 764 C CA . GLN A 1 100 ? 5.846 3.200 9.465 1.00 86.94 100 GLN A CA 1
ATOM 765 C C . GLN A 1 100 ? 6.260 2.596 8.110 1.00 86.94 100 GLN A C 1
ATOM 767 O O . GLN A 1 100 ? 5.684 2.950 7.083 1.00 86.94 100 GLN A O 1
ATOM 772 N N . TRP A 1 101 ? 7.263 1.712 8.089 1.00 89.06 101 TRP A N 1
ATOM 773 C CA . TRP A 1 101 ? 7.719 1.039 6.877 1.00 89.06 101 TRP A CA 1
ATOM 774 C C . TRP A 1 101 ? 6.817 -0.137 6.532 1.00 89.06 101 TRP A C 1
ATOM 776 O O . TRP A 1 101 ? 6.549 -0.351 5.351 1.00 89.06 101 TRP A O 1
ATOM 786 N N . ASP A 1 102 ? 6.287 -0.836 7.537 1.00 90.12 102 ASP A N 1
ATOM 787 C CA . ASP A 1 102 ? 5.232 -1.832 7.331 1.00 90.12 102 ASP A CA 1
ATOM 788 C C . ASP A 1 102 ? 3.977 -1.155 6.761 1.00 90.12 102 ASP A C 1
ATOM 790 O O . ASP A 1 102 ? 3.439 -1.605 5.752 1.00 90.12 102 ASP A O 1
ATOM 794 N N . ALA A 1 103 ? 3.563 -0.012 7.323 1.00 88.62 103 ALA A N 1
ATOM 795 C CA . ALA A 1 103 ? 2.426 0.754 6.810 1.00 88.62 103 ALA A CA 1
ATOM 796 C C . ALA A 1 103 ? 2.630 1.217 5.355 1.00 88.62 103 ALA A C 1
ATOM 798 O O . ALA A 1 103 ? 1.715 1.099 4.540 1.00 88.62 103 ALA A O 1
ATOM 799 N N . MET A 1 104 ? 3.831 1.701 5.021 1.00 89.44 104 MET A N 1
ATOM 800 C CA . MET A 1 104 ? 4.205 2.087 3.655 1.00 89.44 104 MET A CA 1
ATOM 801 C C . MET A 1 104 ? 4.217 0.887 2.701 1.00 89.44 104 MET A C 1
ATOM 803 O O . MET A 1 104 ? 3.729 0.985 1.580 1.00 89.44 104 MET A O 1
ATOM 807 N N . THR A 1 105 ? 4.745 -0.255 3.143 1.00 92.06 105 THR A N 1
ATOM 808 C CA . THR A 1 105 ? 4.785 -1.485 2.340 1.00 92.06 105 THR A CA 1
ATOM 809 C C . THR A 1 105 ? 3.370 -1.945 2.009 1.00 92.06 105 THR A C 1
ATOM 811 O O . THR A 1 105 ? 3.067 -2.164 0.840 1.00 92.06 105 THR A O 1
ATOM 814 N N . THR A 1 106 ? 2.478 -2.017 3.002 1.00 91.38 106 THR A N 1
ATOM 815 C CA . THR A 1 106 ? 1.074 -2.395 2.781 1.00 91.38 106 THR A CA 1
ATOM 816 C C . THR A 1 106 ? 0.357 -1.402 1.866 1.00 91.38 106 THR A C 1
ATOM 818 O O . THR A 1 106 ? -0.415 -1.814 1.006 1.00 91.38 106 THR A O 1
ATOM 821 N N . TRP A 1 107 ? 0.636 -0.102 1.999 1.00 90.44 107 TRP A N 1
ATOM 822 C CA . TRP A 1 107 ? 0.078 0.921 1.111 1.00 90.44 107 TRP A CA 1
ATOM 823 C C . TRP A 1 107 ? 0.575 0.788 -0.338 1.00 90.44 107 TRP A C 1
ATOM 825 O O . TRP A 1 107 ? -0.211 0.941 -1.269 1.00 90.44 107 TRP A O 1
ATOM 835 N N . LEU A 1 108 ? 1.846 0.444 -0.561 1.00 92.31 108 LEU A N 1
ATOM 836 C CA . LEU A 1 108 ? 2.368 0.180 -1.908 1.00 92.31 108 LEU A CA 1
ATOM 837 C C . LEU A 1 108 ? 1.758 -1.075 -2.531 1.00 92.31 108 LEU A C 1
ATOM 839 O O . LEU A 1 108 ? 1.444 -1.068 -3.715 1.00 92.31 108 LEU A O 1
ATOM 843 N N . VAL A 1 109 ? 1.571 -2.137 -1.741 1.00 92.31 109 VAL A N 1
ATOM 844 C CA . VAL A 1 109 ? 0.882 -3.357 -2.191 1.00 92.31 109 VAL A CA 1
ATOM 845 C C . VAL A 1 109 ? -0.542 -3.034 -2.632 1.00 92.31 109 VAL A C 1
ATOM 847 O O . VAL A 1 109 ? -0.952 -3.442 -3.713 1.00 92.31 109 VAL A O 1
ATOM 850 N N . GLU A 1 110 ? -1.278 -2.277 -1.817 1.00 89.44 110 GLU A N 1
ATOM 851 C CA . GLU A 1 110 ? -2.617 -1.789 -2.159 1.00 89.44 110 GLU A CA 1
ATOM 852 C C . GLU A 1 110 ? -2.596 -0.964 -3.452 1.00 89.44 110 GLU A C 1
ATOM 854 O O . GLU A 1 110 ? -3.423 -1.185 -4.326 1.00 89.44 110 GLU A O 1
ATOM 859 N N . SER A 1 111 ? -1.616 -0.073 -3.607 1.00 89.31 111 SER A N 1
ATOM 860 C CA . SER A 1 111 ? -1.522 0.839 -4.755 1.00 89.31 111 SER A CA 1
ATOM 861 C C . SER A 1 111 ? -1.192 0.163 -6.090 1.00 89.31 111 SER A C 1
ATOM 863 O O . SER A 1 111 ? -1.282 0.811 -7.124 1.00 89.31 111 SER A O 1
ATOM 865 N N . MET A 1 112 ? -0.759 -1.100 -6.087 1.00 90.94 112 MET A N 1
ATOM 866 C CA . MET A 1 112 ? -0.527 -1.888 -7.307 1.00 90.94 112 MET A CA 1
ATOM 867 C C . MET A 1 112 ? -1.674 -2.860 -7.606 1.00 90.94 112 MET A C 1
ATOM 869 O O . MET A 1 112 ? -1.693 -3.475 -8.674 1.00 90.94 112 MET A O 1
ATOM 873 N N . ARG A 1 113 ? -2.588 -3.067 -6.651 1.00 85.88 113 ARG A N 1
ATOM 874 C CA . ARG A 1 113 ? -3.659 -4.056 -6.767 1.00 85.88 113 ARG A CA 1
ATOM 875 C C . ARG A 1 113 ? -4.644 -3.618 -7.849 1.00 85.88 113 ARG A C 1
ATOM 877 O O . ARG A 1 113 ? -5.098 -2.484 -7.842 1.00 85.88 113 ARG A O 1
ATOM 884 N N . ASP A 1 114 ? -4.954 -4.537 -8.762 1.00 83.06 114 ASP A N 1
ATOM 885 C CA . ASP A 1 114 ? -5.901 -4.355 -9.876 1.00 83.06 114 ASP A CA 1
ATOM 886 C C . ASP A 1 114 ? -5.584 -3.207 -10.849 1.00 83.06 114 ASP A C 1
ATOM 888 O O . ASP A 1 114 ? -6.388 -2.885 -11.727 1.00 83.06 114 ASP A O 1
ATOM 892 N N . GLU A 1 115 ? -4.386 -2.632 -10.755 1.00 88.88 115 GLU A N 1
ATOM 893 C CA . GLU A 1 115 ? -3.934 -1.596 -11.671 1.00 88.88 115 GLU A CA 1
ATOM 894 C C . GLU A 1 115 ? -3.499 -2.201 -13.017 1.00 88.88 115 GLU A C 1
ATOM 896 O O . GLU A 1 115 ? -2.912 -3.291 -13.070 1.00 88.88 115 GLU A O 1
ATOM 901 N N . PRO A 1 116 ? -3.770 -1.515 -14.140 1.00 89.62 116 PRO A N 1
ATOM 902 C CA . PRO A 1 116 ? -3.386 -2.000 -15.452 1.00 89.62 116 PRO A CA 1
ATOM 903 C C . PRO A 1 116 ? -1.865 -1.963 -15.649 1.00 89.62 116 PRO A C 1
ATOM 905 O O . PRO A 1 116 ? -1.138 -1.159 -15.057 1.00 89.62 116 PRO A O 1
ATOM 908 N N . ALA A 1 117 ? -1.390 -2.802 -16.572 1.00 93.00 117 ALA A N 1
ATOM 909 C CA . ALA A 1 117 ? -0.009 -2.757 -17.027 1.00 93.00 117 ALA A CA 1
ATOM 910 C C . ALA A 1 117 ? 0.363 -1.350 -17.525 1.00 93.00 117 ALA A C 1
ATOM 912 O O . ALA A 1 117 ? -0.385 -0.710 -18.270 1.00 93.00 117 ALA A O 1
ATOM 913 N N . GLY A 1 118 ? 1.543 -0.888 -17.119 1.00 92.12 118 GLY A N 1
ATOM 914 C CA . GLY A 1 118 ? 2.054 0.448 -17.396 1.00 92.12 118 GLY A CA 1
ATOM 915 C C . GLY A 1 118 ? 1.940 1.437 -16.237 1.00 92.12 118 GLY A C 1
ATOM 916 O O . GLY A 1 118 ? 2.496 2.525 -16.364 1.00 92.12 118 GLY A O 1
ATOM 917 N N . LEU A 1 119 ? 1.312 1.072 -15.110 1.00 94.31 119 LEU A N 1
ATOM 918 C CA . LEU A 1 119 ? 1.477 1.826 -13.863 1.00 94.31 119 LEU A CA 1
ATOM 919 C C . LEU A 1 119 ? 2.952 1.848 -13.450 1.00 94.31 119 LEU A C 1
ATOM 921 O O . LEU A 1 119 ? 3.603 0.801 -13.393 1.00 94.31 119 LEU A O 1
ATOM 925 N N . ILE A 1 120 ? 3.449 3.028 -13.091 1.00 94.62 120 ILE A N 1
ATOM 926 C CA . ILE A 1 120 ? 4.777 3.231 -12.519 1.00 94.62 120 ILE A CA 1
ATOM 927 C C . ILE A 1 120 ? 4.657 3.985 -11.197 1.00 94.62 120 ILE A C 1
ATOM 929 O O . ILE A 1 120 ? 4.000 5.020 -11.115 1.00 94.62 120 ILE A O 1
ATOM 933 N N . ILE A 1 121 ? 5.328 3.466 -10.171 1.00 94.25 121 ILE A N 1
ATOM 934 C CA . ILE A 1 121 ? 5.448 4.085 -8.853 1.00 94.25 121 ILE A CA 1
ATOM 935 C C . ILE A 1 121 ? 6.927 4.333 -8.580 1.00 94.25 121 ILE A C 1
ATOM 937 O O . ILE A 1 121 ? 7.705 3.385 -8.453 1.00 94.25 121 ILE A O 1
ATOM 941 N N . ASP A 1 122 ? 7.310 5.600 -8.465 1.00 92.00 122 ASP A N 1
ATOM 942 C CA . ASP A 1 122 ? 8.667 6.011 -8.108 1.00 92.00 122 ASP A CA 1
ATOM 943 C C . ASP A 1 122 ? 8.754 6.351 -6.623 1.00 92.00 122 ASP A C 1
ATOM 945 O O . ASP A 1 122 ? 7.912 7.065 -6.078 1.00 92.00 122 ASP A O 1
ATOM 949 N N . LEU A 1 123 ? 9.804 5.848 -5.977 1.00 90.88 123 LEU A N 1
ATOM 950 C CA . LEU A 1 123 ? 10.092 6.023 -4.561 1.00 90.88 123 LEU A CA 1
ATOM 951 C C . LEU A 1 123 ? 11.505 6.564 -4.390 1.00 90.88 123 LEU A C 1
ATOM 953 O O . LEU A 1 123 ? 12.478 5.965 -4.848 1.00 90.88 123 LEU A O 1
ATOM 957 N N . GLY A 1 124 ? 11.633 7.660 -3.656 1.00 87.69 124 GLY A N 1
ATOM 958 C CA . GLY A 1 124 ? 12.922 8.279 -3.372 1.00 87.69 124 GLY A CA 1
ATOM 959 C C . GLY A 1 124 ? 12.796 9.340 -2.286 1.00 87.69 124 GLY A C 1
ATOM 960 O O . GLY A 1 124 ? 11.716 9.539 -1.739 1.00 87.69 124 GLY A O 1
ATOM 961 N N . PRO A 1 125 ? 13.878 10.025 -1.909 1.00 81.50 125 PRO A N 1
ATOM 962 C CA . PRO A 1 125 ? 13.804 11.132 -0.969 1.00 81.50 125 PRO A CA 1
ATOM 963 C C . PRO A 1 125 ? 12.894 12.247 -1.492 1.00 81.50 125 PRO A C 1
ATOM 965 O O . PRO A 1 125 ? 13.002 12.657 -2.645 1.00 81.50 125 PRO A O 1
ATOM 968 N N . ASN A 1 126 ? 12.032 12.776 -0.627 1.00 79.75 126 ASN A N 1
ATOM 969 C CA . ASN A 1 126 ? 11.263 13.982 -0.908 1.00 79.75 126 ASN A CA 1
ATOM 970 C C . ASN A 1 126 ? 12.198 15.197 -0.817 1.00 79.75 126 ASN A C 1
ATOM 972 O O . ASN A 1 126 ? 12.341 15.816 0.241 1.00 79.75 126 ASN A O 1
ATOM 976 N N . THR A 1 127 ? 12.916 15.473 -1.901 1.00 75.94 127 THR A N 1
ATOM 977 C CA . THR A 1 127 ? 13.879 16.566 -1.987 1.00 75.94 127 THR A CA 1
ATOM 978 C C . THR A 1 127 ? 13.713 17.299 -3.310 1.00 75.94 127 THR A C 1
ATOM 980 O O . THR A 1 127 ? 13.493 16.680 -4.349 1.00 75.94 127 THR A O 1
ATOM 983 N N . GLU A 1 128 ? 13.788 18.627 -3.272 1.00 74.62 128 GLU A N 1
ATOM 984 C CA . GLU A 1 128 ? 13.835 19.426 -4.493 1.00 74.62 128 GLU A CA 1
ATOM 985 C C . GLU A 1 128 ? 15.217 19.263 -5.129 1.00 74.62 128 GLU A C 1
ATOM 987 O O . GLU A 1 128 ? 16.236 19.543 -4.496 1.00 74.62 128 GLU A O 1
ATOM 992 N N . ILE A 1 129 ? 15.243 18.810 -6.382 1.00 76.00 129 ILE A N 1
ATOM 993 C CA . ILE A 1 129 ? 16.474 18.613 -7.148 1.00 76.00 129 ILE A CA 1
ATOM 994 C C . ILE A 1 129 ? 16.519 19.688 -8.235 1.00 76.00 129 ILE A C 1
ATOM 996 O O . ILE A 1 129 ? 15.602 19.740 -9.060 1.00 76.00 129 ILE A O 1
ATOM 1000 N N . PRO A 1 130 ? 17.546 20.554 -8.257 1.00 78.75 130 PRO A N 1
ATOM 1001 C CA . PRO A 1 130 ? 17.741 21.503 -9.347 1.00 78.75 130 PRO A CA 1
ATOM 1002 C C . PRO A 1 130 ? 17.860 20.776 -10.691 1.00 78.75 130 PRO A C 1
ATOM 1004 O O . PRO A 1 130 ? 18.569 19.776 -10.790 1.00 78.75 130 PRO A O 1
ATOM 1007 N N . GLU A 1 131 ? 17.189 21.280 -11.734 1.00 76.38 131 GLU A N 1
ATOM 1008 C CA . GLU A 1 131 ? 17.174 20.646 -13.066 1.00 76.38 131 GLU A CA 1
ATOM 1009 C C . GLU A 1 131 ? 18.583 20.431 -13.650 1.00 76.38 131 GLU A C 1
ATOM 1011 O O . GLU A 1 131 ? 18.803 19.483 -14.401 1.00 76.38 131 GLU A O 1
ATOM 1016 N N . ASP A 1 132 ? 19.544 21.288 -13.299 1.00 79.69 132 ASP A N 1
ATOM 1017 C CA . ASP A 1 132 ? 20.936 21.224 -13.742 1.00 79.69 132 ASP A CA 1
ATOM 1018 C C . ASP A 1 132 ? 21.811 20.229 -12.957 1.00 79.69 132 ASP A C 1
ATOM 1020 O O . ASP A 1 132 ? 22.933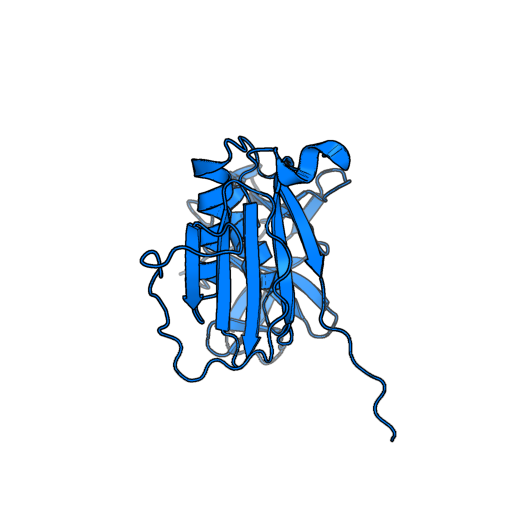 19.962 -13.382 1.00 79.69 132 ASP A O 1
ATOM 1024 N N . GLU A 1 133 ? 21.303 19.637 -11.869 1.00 77.81 133 GLU A N 1
ATOM 1025 C CA . GLU A 1 133 ? 22.021 18.666 -11.022 1.00 77.81 133 GLU A CA 1
ATOM 1026 C C . GLU A 1 133 ? 21.449 17.232 -11.101 1.00 77.81 133 GLU A C 1
ATOM 1028 O O . GLU A 1 133 ? 22.032 16.297 -10.549 1.00 77.81 133 GLU A O 1
ATOM 1033 N N . VAL A 1 134 ? 20.338 17.030 -11.821 1.00 73.88 134 VAL A N 1
ATOM 1034 C CA . VAL A 1 134 ? 19.593 15.753 -11.922 1.00 73.88 134 VAL A CA 1
ATOM 1035 C C . VAL A 1 134 ? 20.473 14.568 -12.343 1.00 73.88 134 VAL A C 1
ATOM 1037 O O . VAL A 1 134 ? 20.317 13.466 -11.819 1.00 73.88 134 VAL A O 1
ATOM 1040 N N . ASP A 1 135 ? 21.400 14.773 -13.279 1.00 71.25 135 ASP A N 1
ATOM 1041 C CA . ASP A 1 135 ? 22.221 13.686 -13.834 1.00 71.25 135 ASP A CA 1
ATOM 1042 C C . ASP A 1 135 ? 23.483 13.377 -12.997 1.00 71.25 135 ASP A C 1
ATOM 1044 O O . ASP A 1 135 ? 24.066 12.295 -13.140 1.00 71.25 135 ASP A O 1
ATOM 1048 N N . ASP A 1 136 ? 23.883 14.292 -12.105 1.00 74.19 136 ASP A N 1
ATOM 1049 C CA . ASP A 1 136 ? 25.124 14.212 -11.320 1.00 74.19 136 ASP A CA 1
ATOM 1050 C C . ASP A 1 136 ? 24.887 13.932 -9.824 1.00 74.19 136 ASP A C 1
ATOM 1052 O O . ASP A 1 136 ? 25.840 13.656 -9.087 1.00 74.19 136 ASP A O 1
ATOM 1056 N N . ILE A 1 1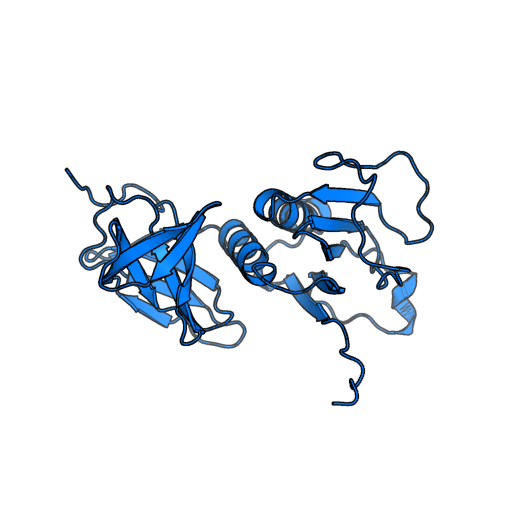37 ? 23.630 13.955 -9.366 1.00 76.81 137 ILE A N 1
ATOM 1057 C CA . ILE A 1 137 ? 23.277 13.661 -7.977 1.00 76.81 137 ILE A CA 1
ATOM 1058 C C . ILE A 1 137 ? 23.237 12.152 -7.703 1.00 76.81 137 ILE A C 1
ATOM 1060 O O . ILE A 1 137 ? 22.613 11.364 -8.421 1.00 76.81 137 ILE A O 1
ATOM 1064 N N . GLU A 1 138 ? 23.890 11.739 -6.616 1.00 82.00 138 GLU A N 1
ATOM 1065 C CA . GLU A 1 138 ? 23.699 10.405 -6.058 1.00 82.00 138 GLU A CA 1
ATOM 1066 C C . GLU A 1 138 ? 22.440 10.420 -5.188 1.00 82.00 138 GLU A C 1
ATOM 1068 O O . GLU A 1 138 ? 22.410 11.031 -4.118 1.00 82.00 138 GLU A O 1
ATOM 1073 N N . LEU A 1 139 ? 21.385 9.769 -5.671 1.00 82.94 139 LEU A N 1
ATOM 1074 C CA . LEU A 1 139 ? 20.098 9.701 -5.001 1.00 82.94 139 LEU A CA 1
ATOM 1075 C C . LEU A 1 139 ? 19.556 8.279 -5.047 1.00 82.94 139 LEU A C 1
ATOM 1077 O O . LEU A 1 139 ? 19.340 7.710 -6.118 1.00 82.94 139 LEU A O 1
ATOM 1081 N N . VAL A 1 140 ? 19.304 7.711 -3.873 1.0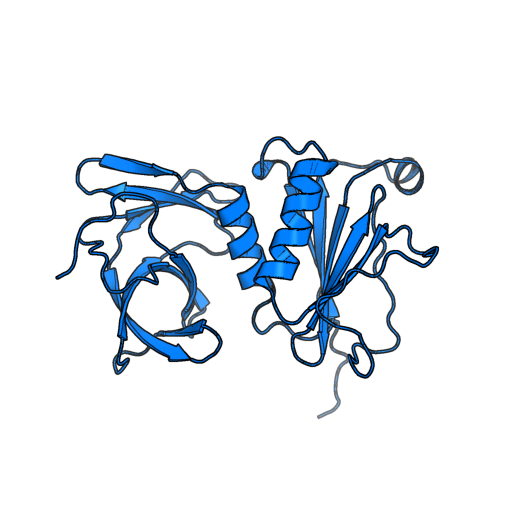0 88.00 140 VAL A N 1
ATOM 1082 C CA . VAL A 1 140 ? 18.732 6.371 -3.761 1.00 88.00 140 VAL A CA 1
ATOM 1083 C C . VAL A 1 140 ? 17.271 6.404 -4.181 1.00 88.00 140 VAL A C 1
ATOM 1085 O O . VAL A 1 140 ? 16.457 7.054 -3.538 1.00 88.00 140 VAL A O 1
ATOM 1088 N N . ASN A 1 141 ? 16.948 5.684 -5.249 1.00 89.62 141 ASN A N 1
ATOM 1089 C CA . ASN A 1 141 ? 15.597 5.571 -5.781 1.00 89.62 141 ASN A CA 1
ATOM 1090 C C . ASN A 1 141 ? 15.228 4.104 -5.991 1.00 89.62 141 ASN A C 1
ATOM 1092 O O . ASN A 1 141 ? 16.088 3.257 -6.261 1.00 89.62 141 ASN A O 1
ATOM 1096 N N . ALA A 1 142 ? 13.940 3.817 -5.900 1.00 93.31 142 ALA A N 1
ATOM 1097 C CA . ALA A 1 142 ? 13.344 2.568 -6.325 1.00 93.31 142 ALA A CA 1
ATOM 1098 C C . ALA A 1 142 ? 12.133 2.856 -7.213 1.00 93.31 142 ALA A C 1
ATOM 1100 O O . ALA A 1 142 ? 11.486 3.885 -7.060 1.00 93.31 142 ALA A O 1
ATOM 1101 N N . GLN A 1 143 ? 11.831 1.945 -8.127 1.00 94.94 143 GLN A N 1
ATOM 1102 C CA . GLN A 1 143 ? 10.679 2.051 -9.012 1.00 94.94 143 GLN A CA 1
ATOM 1103 C C . GLN A 1 143 ? 9.967 0.703 -9.081 1.00 94.94 143 GLN A C 1
ATOM 1105 O O . GLN A 1 143 ? 10.617 -0.337 -9.221 1.00 94.94 143 GLN A O 1
ATOM 1110 N N . LEU A 1 144 ? 8.643 0.740 -8.990 1.00 96.56 144 LEU A N 1
ATOM 1111 C CA . LEU A 1 144 ? 7.742 -0.374 -9.268 1.00 96.56 144 LEU A CA 1
ATOM 1112 C C . LEU A 1 144 ? 7.074 -0.086 -10.611 1.00 96.56 144 LEU A C 1
ATOM 1114 O O . LEU A 1 144 ? 6.539 1.001 -10.800 1.00 96.56 144 LEU A O 1
ATOM 1118 N N . HIS A 1 145 ? 7.105 -1.033 -11.542 1.00 96.12 145 HIS A N 1
ATOM 1119 C CA . HIS A 1 145 ? 6.434 -0.920 -12.838 1.00 96.12 145 HIS A CA 1
ATOM 1120 C C . HIS A 1 145 ? 5.555 -2.153 -13.038 1.00 96.12 145 HIS A C 1
ATOM 1122 O O . HIS A 1 145 ? 6.068 -3.270 -13.122 1.00 96.12 145 HIS A O 1
ATOM 1128 N N . VAL A 1 146 ? 4.237 -1.957 -13.071 1.00 96.00 146 VAL A N 1
ATOM 1129 C CA . VAL A 1 146 ? 3.259 -3.028 -13.296 1.00 96.00 146 VAL A CA 1
ATOM 1130 C C . VAL A 1 146 ? 3.311 -3.458 -14.760 1.00 96.00 146 VAL A C 1
ATOM 1132 O O . VAL A 1 146 ? 3.222 -2.637 -15.674 1.00 96.00 146 VAL A O 1
ATOM 1135 N N . LEU A 1 147 ? 3.476 -4.756 -14.973 1.00 95.69 147 LEU A N 1
ATOM 1136 C CA . LEU A 1 147 ? 3.506 -5.431 -16.264 1.00 95.69 147 LEU A CA 1
ATOM 1137 C C . LEU A 1 147 ? 2.232 -6.273 -16.449 1.00 95.69 147 LEU A C 1
ATOM 1139 O O . LEU A 1 147 ? 1.354 -6.298 -15.584 1.00 95.69 147 LEU A O 1
ATOM 1143 N N . ASP A 1 148 ? 2.129 -6.981 -17.574 1.00 94.62 148 ASP A N 1
ATOM 1144 C CA . ASP A 1 148 ? 1.018 -7.901 -17.822 1.00 94.62 148 ASP A CA 1
ATOM 1145 C C . ASP A 1 148 ? 0.955 -9.024 -16.758 1.00 94.62 148 ASP A C 1
ATOM 1147 O O . ASP A 1 148 ? 1.927 -9.339 -16.065 1.00 94.62 148 ASP A O 1
ATOM 1151 N N . ASP A 1 149 ? -0.217 -9.648 -16.613 1.00 92.12 149 ASP A N 1
ATOM 1152 C CA . ASP A 1 149 ? -0.475 -10.760 -15.681 1.00 92.12 149 ASP A CA 1
ATOM 1153 C C . ASP A 1 149 ? -0.115 -10.478 -14.206 1.00 92.12 149 ASP A C 1
ATOM 1155 O O . ASP A 1 149 ? 0.266 -11.395 -13.461 1.00 92.12 149 ASP A O 1
ATOM 1159 N N . GLY A 1 150 ? -0.210 -9.210 -13.790 1.00 90.62 150 GLY A N 1
ATOM 1160 C CA . GLY A 1 150 ? 0.031 -8.761 -12.416 1.00 90.62 150 GLY A CA 1
ATOM 1161 C C . GLY A 1 150 ? 1.491 -8.860 -11.968 1.00 90.62 150 GLY A C 1
ATOM 1162 O O . GLY A 1 150 ? 1.769 -8.785 -10.770 1.00 90.62 150 GLY A O 1
ATOM 1163 N N . VAL A 1 151 ? 2.430 -9.060 -12.898 1.00 95.75 151 VAL A N 1
ATOM 1164 C CA . VAL A 1 151 ? 3.864 -9.054 -12.594 1.00 95.75 151 VAL A CA 1
ATOM 1165 C C . VAL A 1 151 ? 4.317 -7.621 -12.350 1.00 95.75 151 VAL A C 1
ATOM 1167 O O . VAL A 1 151 ? 3.958 -6.712 -13.085 1.00 95.75 151 VAL A O 1
ATOM 1170 N N . VAL A 1 152 ? 5.169 -7.421 -11.354 1.00 97.06 152 VAL A N 1
ATOM 1171 C CA . VAL A 1 152 ? 5.807 -6.136 -11.072 1.00 97.06 152 VAL A CA 1
ATOM 1172 C C . VAL A 1 152 ? 7.295 -6.244 -11.367 1.00 97.06 152 VAL A C 1
ATOM 1174 O O . VAL A 1 152 ? 7.973 -7.150 -10.874 1.00 97.06 152 VAL A O 1
ATOM 1177 N N . MET A 1 153 ? 7.805 -5.307 -12.164 1.00 96.56 153 MET A N 1
ATOM 1178 C CA . MET A 1 153 ? 9.232 -5.051 -12.311 1.00 96.56 153 MET A CA 1
ATOM 1179 C C . MET A 1 153 ? 9.683 -4.070 -11.232 1.00 96.56 153 MET A C 1
ATOM 1181 O O . MET A 1 153 ? 9.194 -2.947 -11.142 1.00 96.56 153 MET A O 1
ATOM 1185 N N . VAL A 1 154 ? 10.664 -4.487 -10.445 1.00 96.50 154 VAL A N 1
ATOM 1186 C CA . VAL A 1 154 ? 11.312 -3.680 -9.420 1.00 96.50 154 VAL A CA 1
ATOM 1187 C C . VAL A 1 154 ? 12.669 -3.233 -9.931 1.00 96.50 154 VAL A C 1
ATOM 1189 O O . VAL A 1 154 ? 13.501 -4.062 -10.309 1.00 96.50 154 VAL A O 1
ATOM 1192 N N . ARG A 1 155 ? 12.916 -1.928 -9.878 1.00 94.38 155 ARG A N 1
ATOM 1193 C CA . ARG A 1 155 ? 14.212 -1.312 -10.172 1.00 94.38 155 ARG A CA 1
ATOM 1194 C C . ARG A 1 155 ? 14.715 -0.592 -8.936 1.00 94.38 155 ARG A C 1
ATOM 1196 O O . ARG A 1 155 ? 13.948 0.028 -8.206 1.00 94.38 155 ARG A O 1
ATOM 1203 N N . ARG A 1 156 ? 16.021 -0.664 -8.706 1.00 92.31 156 ARG A N 1
ATOM 1204 C CA . ARG A 1 156 ? 16.720 0.060 -7.633 1.00 92.31 156 ARG A CA 1
ATOM 1205 C C . ARG A 1 156 ? 17.881 0.832 -8.224 1.00 92.31 156 ARG A C 1
ATOM 1207 O O . ARG A 1 156 ? 18.437 0.398 -9.230 1.00 92.31 156 ARG A O 1
ATOM 1214 N N . SER A 1 157 ? 18.221 1.973 -7.651 1.00 89.44 157 SER A N 1
ATOM 1215 C CA . SER A 1 157 ? 19.274 2.839 -8.174 1.00 89.44 157 SER A CA 1
ATOM 1216 C C . SER A 1 157 ? 19.859 3.739 -7.091 1.00 89.44 157 SER A C 1
ATOM 1218 O O . SER A 1 157 ? 19.169 4.082 -6.132 1.00 89.44 157 SER A O 1
ATOM 1220 N N . HIS A 1 158 ? 21.109 4.157 -7.291 1.00 87.44 158 HIS A N 1
ATOM 1221 C CA . HIS A 1 158 ? 21.760 5.288 -6.611 1.00 87.44 158 HIS A CA 1
ATOM 1222 C C . HIS A 1 158 ? 21.667 6.591 -7.425 1.00 87.44 158 HIS A C 1
ATOM 1224 O O . HIS A 1 158 ? 22.360 7.565 -7.149 1.00 87.44 158 HIS A O 1
ATOM 1230 N N . ARG A 1 159 ? 20.837 6.609 -8.468 1.00 85.56 159 ARG A N 1
ATOM 1231 C CA . ARG A 1 159 ? 20.521 7.768 -9.306 1.00 85.56 159 ARG A CA 1
ATOM 1232 C C . ARG A 1 159 ? 19.024 7.831 -9.560 1.00 85.56 159 ARG A C 1
ATOM 1234 O O . ARG A 1 159 ? 18.316 6.839 -9.382 1.00 85.56 159 ARG A O 1
ATOM 1241 N N . ILE A 1 160 ? 18.558 8.970 -10.052 1.00 83.56 160 ILE A N 1
ATOM 1242 C CA . ILE A 1 160 ? 17.177 9.123 -10.509 1.00 83.56 160 ILE A CA 1
ATOM 1243 C C . ILE A 1 160 ? 16.917 8.127 -11.645 1.00 83.56 160 ILE A C 1
ATOM 1245 O O . ILE A 1 160 ? 17.630 8.101 -12.651 1.00 83.56 160 ILE A O 1
ATOM 1249 N N . LEU A 1 161 ? 15.908 7.275 -11.464 1.00 86.00 161 LEU A N 1
ATOM 1250 C CA . LEU A 1 161 ? 15.485 6.317 -12.477 1.00 86.00 161 LEU A CA 1
ATOM 1251 C C . LEU A 1 161 ? 14.625 7.044 -13.505 1.00 86.00 161 LEU A C 1
ATOM 1253 O O . LEU A 1 161 ? 13.591 7.617 -13.182 1.00 86.00 161 LEU A O 1
ATOM 1257 N N . ARG A 1 162 ? 15.041 7.007 -14.770 1.00 83.12 162 ARG A N 1
ATOM 1258 C CA . ARG A 1 162 ? 14.174 7.441 -15.869 1.00 83.12 162 ARG A CA 1
ATOM 1259 C C . ARG A 1 162 ? 13.134 6.358 -16.143 1.00 83.12 162 ARG A C 1
ATOM 1261 O O . ARG A 1 162 ? 13.436 5.163 -16.044 1.00 83.12 162 ARG A O 1
ATOM 1268 N N . GLN A 1 163 ? 11.939 6.782 -16.541 1.00 84.56 163 GLN A N 1
ATOM 1269 C CA . GLN A 1 163 ? 10.899 5.895 -17.051 1.00 84.56 163 GLN A CA 1
ATOM 1270 C C . GLN A 1 163 ? 11.425 5.098 -18.250 1.00 84.56 163 GLN A C 1
ATOM 1272 O O . GLN A 1 163 ? 11.940 5.670 -19.220 1.00 84.56 163 GLN A O 1
ATOM 1277 N N . LEU A 1 164 ? 11.300 3.772 -18.185 1.00 86.44 164 LEU A N 1
ATOM 1278 C CA . LEU A 1 164 ? 11.626 2.914 -19.316 1.00 86.44 164 LEU A CA 1
ATOM 1279 C C . LEU A 1 164 ? 10.504 2.972 -20.347 1.00 86.44 164 LEU A C 1
ATOM 1281 O O . LEU A 1 164 ? 9.327 2.835 -20.029 1.00 86.44 164 LEU A O 1
ATOM 1285 N N . ARG A 1 165 ? 10.886 3.134 -21.612 1.00 84.00 165 ARG A N 1
ATOM 1286 C CA . ARG A 1 165 ? 9.966 3.023 -22.746 1.00 84.00 165 ARG A CA 1
ATOM 1287 C C . ARG A 1 165 ? 9.983 1.587 -23.240 1.00 84.00 165 ARG A C 1
ATOM 1289 O O . ARG A 1 165 ? 10.770 1.250 -24.125 1.00 84.00 165 ARG A O 1
ATOM 1296 N N . LEU A 1 166 ? 9.167 0.747 -22.616 1.00 87.25 166 LEU A N 1
ATOM 1297 C CA . LEU A 1 166 ? 9.032 -0.651 -23.008 1.00 87.25 166 LEU A CA 1
ATOM 1298 C C . LEU A 1 166 ? 8.298 -0.758 -24.355 1.00 87.25 166 LEU A C 1
ATOM 1300 O O . LEU A 1 166 ? 7.444 0.069 -24.677 1.00 87.25 166 LEU A O 1
ATOM 1304 N N . VAL A 1 167 ? 8.666 -1.755 -25.166 1.00 85.06 167 VAL A N 1
ATOM 1305 C CA . VAL A 1 167 ? 7.985 -2.038 -26.445 1.00 85.06 167 VAL A CA 1
ATOM 1306 C C . VAL A 1 167 ? 6.574 -2.571 -26.187 1.00 85.06 167 VAL A C 1
ATOM 1308 O O . VAL A 1 167 ? 5.633 -2.187 -26.880 1.00 85.06 167 VAL A O 1
ATOM 1311 N N . ASP A 1 168 ? 6.450 -3.423 -25.175 1.00 88.00 168 ASP A N 1
ATOM 1312 C CA . ASP A 1 168 ? 5.218 -3.943 -24.597 1.00 88.00 168 ASP A CA 1
ATOM 1313 C C . ASP A 1 168 ? 5.450 -4.241 -23.103 1.00 88.00 168 ASP A C 1
ATOM 1315 O O . ASP A 1 168 ? 6.555 -4.050 -22.590 1.00 88.00 168 ASP A O 1
ATOM 1319 N N . HIS A 1 169 ? 4.399 -4.666 -22.401 1.00 92.00 169 HIS A N 1
ATOM 1320 C CA . HIS A 1 169 ? 4.458 -5.060 -20.992 1.00 92.00 169 HIS A CA 1
ATOM 1321 C C . HIS A 1 169 ? 4.404 -6.588 -20.824 1.00 92.00 169 HIS A C 1
ATOM 1323 O O . HIS A 1 169 ? 4.056 -7.077 -19.749 1.00 92.00 169 HIS A O 1
ATOM 1329 N N . ALA A 1 170 ? 4.750 -7.344 -21.875 1.00 93.00 170 ALA A N 1
ATOM 1330 C CA . ALA A 1 170 ? 4.632 -8.792 -21.870 1.00 93.00 170 ALA A CA 1
ATOM 1331 C C . ALA A 1 170 ? 5.651 -9.431 -20.918 1.00 93.00 170 ALA A C 1
ATOM 1333 O O . ALA A 1 170 ? 6.798 -8.999 -20.796 1.00 93.00 170 ALA A O 1
ATOM 1334 N N . VAL A 1 171 ? 5.231 -10.514 -20.267 1.00 94.56 171 VAL A N 1
ATOM 1335 C CA . VAL A 1 171 ? 6.027 -11.201 -19.235 1.00 94.56 171 VAL A CA 1
ATOM 1336 C C . VAL A 1 171 ? 6.594 -12.543 -19.697 1.00 94.56 171 VAL A C 1
ATOM 1338 O O . VAL A 1 171 ? 7.259 -13.250 -18.935 1.00 94.56 171 VAL A O 1
ATOM 1341 N N . ASP A 1 172 ? 6.337 -12.910 -20.952 1.00 93.44 172 ASP A N 1
ATOM 1342 C CA . ASP A 1 172 ? 6.775 -14.172 -21.532 1.00 93.44 172 ASP A CA 1
ATOM 1343 C C . ASP A 1 172 ? 8.305 -14.287 -21.534 1.00 93.44 172 ASP A C 1
ATOM 1345 O O . ASP A 1 172 ? 9.026 -13.487 -22.129 1.00 93.44 172 ASP A O 1
ATOM 1349 N N . GLY A 1 173 ? 8.808 -15.338 -20.885 1.00 88.81 173 GLY A N 1
ATOM 1350 C CA . GLY A 1 173 ? 10.241 -15.619 -20.802 1.00 88.81 173 GLY A CA 1
ATOM 1351 C C . GLY A 1 173 ? 10.980 -14.901 -19.671 1.00 88.81 173 GLY A C 1
ATOM 1352 O O . GLY A 1 173 ? 12.179 -15.136 -19.518 1.00 88.81 173 GLY A O 1
ATOM 1353 N N . LEU A 1 174 ? 10.296 -14.095 -18.848 1.00 91.06 174 LEU A N 1
ATOM 1354 C CA . LEU A 1 174 ? 10.897 -13.510 -17.650 1.00 91.06 174 LEU A CA 1
ATOM 1355 C C . LEU A 1 174 ? 11.130 -14.574 -16.570 1.00 91.06 174 LEU A C 1
ATOM 1357 O O . LEU A 1 174 ? 10.254 -15.378 -16.245 1.00 91.06 174 LEU A O 1
ATOM 1361 N N . ALA A 1 175 ? 12.323 -14.552 -15.979 1.00 92.38 175 ALA A N 1
ATOM 1362 C CA . ALA A 1 175 ? 12.626 -15.324 -14.782 1.00 92.38 175 ALA A CA 1
ATOM 1363 C C . ALA A 1 175 ? 12.136 -14.553 -13.549 1.00 92.38 175 ALA A C 1
ATOM 1365 O O . ALA A 1 175 ? 12.699 -13.513 -13.194 1.00 92.38 175 ALA A O 1
ATOM 1366 N N . LEU A 1 176 ? 11.069 -15.069 -12.934 1.00 95.19 176 LEU A N 1
ATOM 1367 C CA . LEU A 1 176 ? 10.432 -14.478 -11.759 1.00 95.19 176 LEU A CA 1
ATOM 1368 C C . LEU A 1 176 ? 11.153 -14.855 -10.461 1.00 95.19 176 LEU A C 1
ATOM 1370 O O . LEU A 1 176 ? 11.839 -15.875 -10.392 1.00 95.19 176 LEU A O 1
ATOM 1374 N N . ASP A 1 177 ? 10.964 -14.026 -9.435 1.00 94.25 177 ASP A N 1
ATOM 1375 C CA . ASP A 1 177 ? 11.440 -14.215 -8.057 1.00 94.25 177 ASP A CA 1
ATOM 1376 C C . ASP A 1 177 ? 12.965 -14.375 -7.942 1.00 94.25 177 ASP A C 1
ATOM 1378 O O . ASP A 1 177 ? 13.501 -14.938 -6.986 1.00 94.25 177 ASP A O 1
ATOM 1382 N N . GLN A 1 178 ? 13.679 -13.839 -8.931 1.00 92.12 178 GLN A N 1
ATOM 1383 C CA . GLN A 1 178 ? 15.128 -13.800 -8.997 1.00 92.12 178 GLN A CA 1
ATOM 1384 C C . GLN A 1 178 ? 15.585 -12.366 -9.246 1.00 92.12 178 GLN A C 1
ATOM 1386 O O . GLN A 1 178 ? 15.043 -11.672 -10.106 1.00 92.12 178 GLN A O 1
ATOM 1391 N N . TRP A 1 179 ? 16.609 -11.937 -8.505 1.00 91.25 179 TRP A N 1
ATOM 1392 C CA . TRP A 1 179 ? 17.252 -10.659 -8.768 1.00 91.25 179 TRP A CA 1
ATOM 1393 C C . TRP A 1 179 ? 18.318 -10.799 -9.856 1.00 91.25 179 TRP A C 1
ATOM 1395 O O . TRP A 1 179 ? 19.261 -11.583 -9.726 1.00 91.25 179 TRP A O 1
ATOM 1405 N N . HIS A 1 180 ? 18.181 -10.002 -10.909 1.00 87.69 180 HIS A N 1
ATOM 1406 C CA . HIS A 1 180 ? 19.073 -9.951 -12.060 1.00 87.69 180 HIS A CA 1
ATOM 1407 C C . HIS A 1 180 ? 20.120 -8.855 -11.848 1.00 87.69 180 HIS A C 1
ATOM 1409 O O . HIS 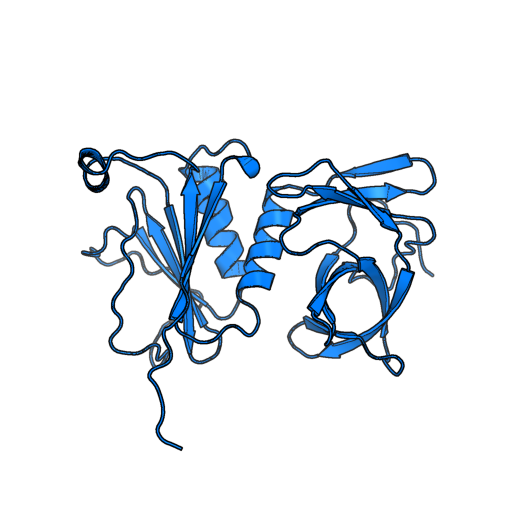A 1 180 ? 19.821 -7.673 -12.000 1.00 87.69 180 HIS A O 1
ATOM 1415 N N . HIS A 1 181 ? 21.336 -9.244 -11.449 1.00 80.31 181 HIS A N 1
ATOM 1416 C CA . HIS A 1 181 ? 22.461 -8.329 -11.180 1.00 80.31 181 HIS A CA 1
ATOM 1417 C C . HIS A 1 181 ? 23.574 -8.377 -12.242 1.00 80.31 181 HIS A C 1
ATOM 1419 O O . HIS A 1 181 ? 24.482 -7.549 -12.208 1.00 80.31 181 HIS A O 1
ATOM 1425 N N . ASP A 1 182 ? 23.547 -9.370 -13.134 1.00 60.19 182 ASP A N 1
ATOM 1426 C CA . ASP A 1 182 ? 24.731 -9.807 -13.891 1.00 60.19 182 ASP A CA 1
ATOM 1427 C C . ASP A 1 182 ? 25.010 -8.991 -15.165 1.00 60.19 182 ASP A C 1
ATOM 1429 O O . ASP A 1 182 ? 25.927 -9.311 -15.925 1.00 60.19 182 ASP A O 1
ATOM 1433 N N . GLU A 1 183 ? 24.263 -7.913 -15.400 1.00 62.88 183 GLU A N 1
ATOM 1434 C CA . GLU A 1 183 ? 24.377 -7.092 -16.602 1.00 62.88 183 GLU A CA 1
ATOM 1435 C C . GLU A 1 183 ? 24.710 -5.639 -16.248 1.00 62.88 183 GLU A C 1
ATOM 1437 O O . GLU A 1 183 ? 24.285 -5.092 -15.232 1.00 62.88 183 GLU A O 1
ATOM 1442 N N . THR A 1 184 ? 25.528 -4.998 -17.088 1.00 61.00 184 THR A N 1
ATOM 1443 C CA . THR A 1 184 ? 25.693 -3.542 -17.018 1.00 61.00 184 THR A CA 1
ATOM 1444 C C . THR A 1 184 ? 24.467 -2.930 -17.674 1.00 61.00 184 THR A C 1
ATOM 1446 O O . THR A 1 184 ? 24.312 -3.037 -18.888 1.00 61.00 184 THR A O 1
ATOM 1449 N N . PHE A 1 185 ? 23.590 -2.337 -16.874 1.00 74.88 185 PHE A N 1
ATOM 1450 C CA . PHE A 1 185 ? 22.375 -1.714 -17.375 1.00 74.88 185 PHE A CA 1
ATOM 1451 C C . PHE A 1 185 ? 22.636 -0.249 -17.737 1.00 74.88 185 PHE A C 1
ATOM 1453 O O . PHE A 1 185 ? 23.110 0.538 -16.914 1.00 74.88 185 PHE A O 1
ATOM 1460 N N . ASP A 1 186 ? 22.299 0.132 -18.969 1.00 73.81 186 ASP A N 1
ATOM 1461 C CA . ASP A 1 186 ? 22.461 1.505 -19.472 1.00 73.81 186 ASP A CA 1
ATOM 1462 C C . ASP A 1 186 ? 21.444 2.496 -18.860 1.00 73.81 186 ASP A C 1
ATOM 1464 O O . ASP A 1 186 ? 21.495 3.699 -19.119 1.00 73.81 186 ASP A O 1
ATOM 1468 N N . ASP A 1 187 ? 20.514 2.010 -18.035 1.00 77.31 187 ASP A N 1
ATOM 1469 C CA . ASP A 1 187 ? 19.419 2.767 -17.421 1.00 77.31 187 ASP A CA 1
ATOM 1470 C C . ASP A 1 187 ? 19.686 3.167 -15.954 1.00 77.31 187 ASP A C 1
ATOM 1472 O O . ASP A 1 187 ? 18.770 3.604 -15.254 1.00 77.31 187 ASP A O 1
ATOM 1476 N N . CYS A 1 188 ? 20.938 3.026 -15.502 1.00 78.19 188 CYS A N 1
ATOM 1477 C CA . CYS A 1 188 ? 21.417 3.302 -14.142 1.00 78.19 188 CYS A CA 1
ATOM 1478 C C . CYS A 1 188 ? 20.868 2.383 -13.035 1.00 78.19 188 CYS A C 1
ATOM 1480 O O . CYS A 1 188 ? 21.173 2.626 -11.866 1.00 78.19 188 CYS A O 1
ATOM 1482 N N . THR A 1 189 ? 20.107 1.328 -13.348 1.00 84.38 189 THR A N 1
ATOM 1483 C CA . THR A 1 189 ? 19.601 0.423 -12.309 1.00 84.38 189 THR A CA 1
ATOM 1484 C C . THR A 1 189 ? 20.690 -0.501 -11.748 1.00 84.38 189 THR A C 1
ATOM 1486 O O . THR A 1 189 ? 21.630 -0.899 -12.431 1.00 84.38 189 THR A O 1
ATOM 1489 N N . ASN A 1 190 ? 20.553 -0.884 -10.479 1.00 85.06 190 ASN A N 1
ATOM 1490 C CA . ASN A 1 190 ? 21.372 -1.891 -9.800 1.00 85.06 190 ASN A CA 1
ATOM 1491 C C . ASN A 1 190 ? 20.813 -3.320 -9.962 1.00 85.06 190 ASN A C 1
ATOM 1493 O O . ASN A 1 190 ? 21.141 -4.230 -9.190 1.00 85.06 190 ASN A O 1
ATOM 1497 N N . GLY A 1 191 ? 19.952 -3.507 -10.958 1.00 88.56 191 GLY A N 1
ATOM 1498 C CA . GLY A 1 191 ? 19.338 -4.771 -11.330 1.00 88.56 191 GLY A CA 1
ATOM 1499 C C . GLY A 1 191 ? 17.822 -4.754 -11.259 1.00 88.56 191 GLY A C 1
ATOM 1500 O O . GLY A 1 191 ? 17.216 -3.847 -10.684 1.00 88.56 191 GLY A O 1
ATOM 1501 N N . TYR A 1 192 ? 17.239 -5.805 -11.823 1.00 92.69 192 TYR A N 1
ATOM 1502 C CA . TYR A 1 192 ? 15.797 -5.997 -11.897 1.00 92.69 192 TYR A CA 1
ATOM 1503 C C . TYR A 1 192 ? 15.356 -7.168 -11.029 1.00 92.69 192 TYR A C 1
ATOM 1505 O O . TYR A 1 192 ? 16.038 -8.190 -10.951 1.00 92.69 192 TYR A O 1
ATOM 1513 N N . LEU A 1 193 ? 14.173 -7.054 -10.444 1.00 95.81 193 LEU A N 1
ATOM 1514 C CA . LEU A 1 193 ? 13.398 -8.192 -9.962 1.00 95.81 193 LEU A CA 1
ATOM 1515 C C . LEU A 1 193 ? 12.046 -8.171 -10.655 1.00 95.81 193 LEU A C 1
ATOM 1517 O O . LEU A 1 193 ? 11.414 -7.126 -10.736 1.00 95.81 193 LEU A O 1
ATOM 1521 N N . PHE A 1 194 ? 11.600 -9.331 -11.114 1.00 96.50 194 PHE A N 1
ATOM 1522 C CA . PHE A 1 194 ? 10.257 -9.525 -11.643 1.00 96.50 194 PHE A CA 1
ATOM 1523 C C . PHE A 1 194 ? 9.528 -10.485 -10.718 1.00 96.50 194 PHE A C 1
ATOM 1525 O O . PHE A 1 194 ? 10.062 -11.548 -10.405 1.00 96.50 194 PHE A O 1
ATOM 1532 N N . THR A 1 195 ? 8.338 -10.136 -10.250 1.00 96.62 195 THR A N 1
ATOM 1533 C CA . THR A 1 195 ? 7.594 -11.000 -9.326 1.00 96.62 195 THR A CA 1
ATOM 1534 C C . THR A 1 195 ? 6.092 -10.761 -9.416 1.00 96.62 195 THR A C 1
ATOM 1536 O O . THR A 1 195 ? 5.660 -9.664 -9.753 1.00 96.62 195 THR A O 1
ATOM 1539 N N . ARG A 1 196 ? 5.294 -11.791 -9.118 1.00 94.94 196 ARG A N 1
ATOM 1540 C CA . ARG A 1 196 ? 3.848 -11.645 -8.856 1.00 94.94 196 ARG A CA 1
ATOM 1541 C C . ARG A 1 196 ? 3.548 -11.407 -7.378 1.00 94.94 196 ARG A C 1
ATOM 1543 O O . ARG A 1 196 ? 2.418 -11.103 -7.022 1.00 94.94 196 ARG A O 1
ATOM 1550 N N . ASP A 1 197 ? 4.546 -11.573 -6.517 1.00 94.19 197 ASP A N 1
ATOM 1551 C CA . ASP A 1 197 ? 4.432 -11.283 -5.100 1.00 94.19 197 ASP A CA 1
ATOM 1552 C C . ASP A 1 197 ? 4.602 -9.771 -4.894 1.00 94.19 197 ASP A C 1
ATOM 1554 O O . ASP A 1 197 ? 5.710 -9.232 -4.820 1.00 94.19 197 ASP A O 1
ATOM 1558 N N . HIS A 1 198 ? 3.473 -9.066 -4.833 1.00 94.12 198 HIS A N 1
ATOM 1559 C CA . HIS A 1 198 ? 3.443 -7.622 -4.601 1.00 94.12 198 HIS A CA 1
ATOM 1560 C C . HIS A 1 198 ? 4.045 -7.240 -3.248 1.00 94.12 198 HIS A C 1
ATOM 1562 O O . HIS A 1 198 ? 4.648 -6.172 -3.139 1.00 94.12 198 HIS A O 1
ATOM 1568 N N . VAL A 1 199 ? 3.949 -8.114 -2.237 1.00 93.06 199 VAL A N 1
ATOM 1569 C CA . VAL A 1 199 ? 4.576 -7.892 -0.926 1.00 93.06 199 VAL A CA 1
ATOM 1570 C C . VAL A 1 199 ? 6.090 -7.931 -1.072 1.00 93.06 199 VAL A C 1
ATOM 1572 O O . VAL A 1 199 ? 6.767 -7.040 -0.555 1.00 93.06 199 VAL A O 1
ATOM 1575 N N . LEU A 1 200 ? 6.634 -8.900 -1.813 1.00 94.94 200 LEU A N 1
ATOM 1576 C CA . LEU A 1 200 ? 8.062 -8.960 -2.126 1.00 94.94 200 LEU A CA 1
ATOM 1577 C C . LEU A 1 200 ? 8.514 -7.718 -2.907 1.00 94.94 200 LEU A C 1
ATOM 1579 O O . LEU A 1 200 ? 9.540 -7.128 -2.562 1.00 94.94 200 LEU A O 1
ATOM 1583 N N . ALA A 1 201 ? 7.748 -7.301 -3.919 1.00 96.12 201 ALA A N 1
ATOM 1584 C CA . ALA A 1 201 ? 8.064 -6.129 -4.732 1.00 96.12 201 ALA A CA 1
ATOM 1585 C C . ALA A 1 201 ? 8.128 -4.843 -3.887 1.00 96.12 201 ALA A C 1
ATOM 1587 O O . ALA A 1 201 ? 9.154 -4.157 -3.865 1.00 96.12 201 ALA A O 1
ATOM 1588 N N . ALA A 1 202 ? 7.064 -4.561 -3.130 1.00 94.88 202 ALA A N 1
ATOM 1589 C CA . ALA A 1 202 ? 6.975 -3.395 -2.257 1.00 94.88 202 ALA A CA 1
ATOM 1590 C C . ALA A 1 202 ? 8.053 -3.420 -1.162 1.00 94.88 202 ALA A C 1
ATOM 1592 O O . ALA A 1 202 ? 8.754 -2.426 -0.958 1.00 94.88 202 ALA A O 1
ATOM 1593 N N . SER A 1 203 ? 8.253 -4.572 -0.514 1.00 93.88 203 SER A N 1
ATOM 1594 C CA . SER A 1 203 ? 9.273 -4.740 0.530 1.00 93.88 203 SER A CA 1
ATOM 1595 C C . SER A 1 203 ? 10.679 -4.482 -0.007 1.00 93.88 203 SER A C 1
ATOM 1597 O O . SER A 1 203 ? 11.490 -3.853 0.671 1.00 93.88 203 SER A O 1
ATOM 1599 N N . ALA A 1 204 ? 10.982 -4.929 -1.231 1.00 93.69 204 ALA A N 1
ATOM 1600 C CA . ALA A 1 204 ? 12.280 -4.702 -1.857 1.00 93.69 204 ALA A CA 1
ATOM 1601 C C . ALA A 1 204 ? 12.551 -3.208 -2.111 1.00 93.69 204 ALA A C 1
ATOM 1603 O O . ALA A 1 204 ? 13.680 -2.754 -1.891 1.00 93.69 204 ALA A O 1
ATOM 1604 N N . CYS A 1 205 ? 11.536 -2.442 -2.527 1.00 92.81 205 CYS A N 1
ATOM 1605 C CA . CYS A 1 205 ? 11.638 -0.989 -2.690 1.00 92.81 205 CYS A CA 1
ATOM 1606 C C . CYS A 1 205 ? 11.791 -0.263 -1.352 1.00 92.81 205 CYS A C 1
ATOM 1608 O O . CYS A 1 205 ? 12.702 0.551 -1.190 1.00 92.81 205 CYS A O 1
ATOM 1610 N N . VAL A 1 206 ? 10.931 -0.571 -0.378 1.00 90.62 206 VAL A N 1
ATOM 1611 C CA . VAL A 1 206 ? 10.945 0.084 0.936 1.00 90.62 206 VAL A CA 1
ATOM 1612 C C . VAL A 1 206 ? 12.259 -0.187 1.664 1.00 90.62 206 VAL A C 1
ATOM 1614 O O . VAL A 1 206 ? 12.891 0.750 2.153 1.00 90.62 206 VAL A O 1
ATOM 1617 N N . ALA A 1 207 ? 12.721 -1.440 1.678 1.00 89.94 207 ALA A N 1
ATOM 1618 C CA . ALA A 1 207 ? 14.004 -1.795 2.277 1.00 89.94 207 ALA A CA 1
ATOM 1619 C C . ALA A 1 207 ? 15.169 -1.067 1.593 1.00 89.94 207 ALA A C 1
ATOM 1621 O O . ALA A 1 207 ? 16.078 -0.604 2.273 1.00 89.94 207 ALA A O 1
ATOM 1622 N N . TRP A 1 208 ? 15.133 -0.904 0.267 1.00 90.81 208 TRP A N 1
ATOM 1623 C CA . TRP A 1 208 ? 16.169 -0.166 -0.455 1.00 90.81 208 TRP A CA 1
ATOM 1624 C C . TRP A 1 208 ? 16.260 1.292 -0.020 1.00 90.81 208 TRP A C 1
ATOM 1626 O O . TRP A 1 208 ? 17.334 1.753 0.362 1.00 90.81 208 TRP A O 1
ATOM 1636 N N . VAL A 1 209 ? 15.141 2.016 -0.029 1.00 87.50 209 VAL A N 1
ATOM 1637 C CA . VAL A 1 209 ? 15.165 3.440 0.319 1.00 87.50 209 VAL A CA 1
ATOM 1638 C C . VAL A 1 209 ? 15.460 3.648 1.808 1.00 87.50 209 VAL A C 1
ATOM 1640 O O . VAL A 1 209 ? 16.202 4.567 2.163 1.00 87.50 209 VAL A O 1
ATOM 1643 N N . ARG A 1 210 ? 14.962 2.763 2.680 1.00 85.44 210 ARG A N 1
ATOM 1644 C CA . ARG A 1 210 ? 15.255 2.789 4.118 1.00 85.44 210 ARG A CA 1
ATOM 1645 C C . ARG A 1 210 ? 16.731 2.519 4.413 1.00 85.44 210 ARG A C 1
ATOM 1647 O O . ARG A 1 210 ? 17.358 3.290 5.136 1.00 85.44 210 ARG A O 1
ATOM 1654 N N . ASP A 1 211 ? 17.277 1.431 3.873 1.00 84.00 211 ASP A N 1
ATOM 1655 C CA . ASP A 1 211 ? 18.584 0.910 4.288 1.00 84.00 211 ASP A CA 1
ATOM 1656 C C . ASP A 1 211 ? 19.742 1.548 3.503 1.00 84.00 211 ASP A C 1
ATOM 1658 O O . ASP A 1 211 ? 20.807 1.785 4.073 1.00 84.00 211 ASP A O 1
ATOM 1662 N N . ALA A 1 212 ? 19.546 1.856 2.216 1.00 75.31 212 ALA A N 1
ATOM 1663 C CA . ALA A 1 212 ? 20.571 2.477 1.372 1.00 75.31 212 ALA A CA 1
ATOM 1664 C C . ALA A 1 212 ? 20.429 4.004 1.288 1.00 75.31 212 ALA A C 1
ATOM 1666 O O . ALA A 1 212 ? 21.434 4.706 1.196 1.00 75.31 212 ALA A O 1
ATOM 1667 N N . GLY A 1 213 ? 19.200 4.530 1.330 1.00 64.62 213 GLY A N 1
ATOM 1668 C CA . GLY A 1 213 ? 18.922 5.957 1.126 1.00 64.62 213 GLY A CA 1
ATOM 1669 C C . GLY A 1 213 ? 19.109 6.834 2.357 1.00 64.62 213 GLY A C 1
ATOM 1670 O O . GLY A 1 213 ? 19.024 8.055 2.248 1.00 64.62 213 GLY A O 1
ATOM 1671 N N . GLY A 1 214 ? 19.335 6.238 3.533 1.00 60.81 214 GLY A N 1
ATOM 1672 C CA . GLY A 1 214 ? 19.454 6.983 4.788 1.00 60.81 214 GLY A CA 1
ATOM 1673 C C . GLY A 1 214 ? 18.194 7.786 5.132 1.00 60.81 214 GLY A C 1
ATOM 1674 O O . GLY A 1 214 ? 18.261 8.740 5.909 1.00 60.81 214 GLY A O 1
ATOM 1675 N N . VAL A 1 215 ? 17.044 7.432 4.547 1.00 64.62 215 VAL A N 1
ATOM 1676 C CA . VAL A 1 215 ? 15.760 8.071 4.831 1.00 64.62 215 VAL A CA 1
ATOM 1677 C C . VAL A 1 215 ? 15.326 7.621 6.223 1.00 64.62 215 VAL A C 1
ATOM 1679 O O . VAL A 1 215 ? 14.741 6.561 6.403 1.00 64.62 215 VAL A O 1
ATOM 1682 N N . GLU A 1 216 ? 15.650 8.430 7.233 1.00 64.00 216 GLU A N 1
ATOM 1683 C CA . GLU A 1 216 ? 15.425 8.095 8.649 1.00 64.00 216 GLU A CA 1
ATOM 1684 C C . GLU A 1 216 ? 13.937 7.957 9.021 1.00 64.00 216 GLU A C 1
ATOM 1686 O O . GLU A 1 216 ? 13.608 7.369 10.053 1.00 64.00 216 GLU A O 1
ATOM 1691 N N . ALA A 1 217 ? 13.031 8.511 8.208 1.00 64.50 217 ALA A N 1
ATOM 1692 C CA . ALA A 1 217 ? 11.597 8.491 8.464 1.00 64.50 217 ALA A CA 1
ATOM 1693 C C . ALA A 1 217 ? 10.767 8.420 7.176 1.00 64.50 217 ALA A C 1
ATOM 1695 O O . ALA A 1 217 ? 11.051 9.138 6.219 1.00 64.50 217 ALA A O 1
ATOM 1696 N N . ALA A 1 218 ? 9.698 7.617 7.179 1.00 62.38 218 ALA A N 1
ATOM 1697 C CA . ALA A 1 218 ? 8.831 7.410 6.014 1.00 62.38 218 ALA A CA 1
ATOM 1698 C C . ALA A 1 218 ? 8.180 8.708 5.498 1.00 62.38 218 ALA A C 1
ATOM 1700 O O . ALA A 1 218 ? 7.924 8.839 4.310 1.00 62.38 218 ALA A O 1
ATOM 1701 N N . ASN A 1 219 ? 7.977 9.714 6.356 1.00 65.19 219 ASN A N 1
ATOM 1702 C CA . ASN A 1 219 ? 7.448 11.021 5.944 1.00 65.19 219 ASN A CA 1
ATOM 1703 C C . ASN A 1 219 ? 8.437 11.883 5.134 1.00 65.19 219 ASN A C 1
ATOM 1705 O O . ASN A 1 219 ? 8.075 12.967 4.684 1.00 65.19 219 ASN A O 1
ATOM 1709 N N . ARG A 1 220 ? 9.688 11.437 4.982 1.00 69.44 220 ARG A N 1
ATOM 1710 C CA . ARG A 1 220 ? 10.682 12.028 4.075 1.00 69.44 220 ARG A CA 1
ATOM 1711 C C . ARG A 1 220 ? 10.777 11.272 2.748 1.00 69.44 220 ARG A C 1
ATOM 1713 O O . ARG A 1 220 ? 11.618 11.621 1.925 1.00 69.44 220 ARG A O 1
ATOM 1720 N N . LEU A 1 221 ? 9.952 10.245 2.551 1.00 78.25 221 LEU A N 1
ATOM 1721 C CA . LEU A 1 221 ? 9.829 9.536 1.287 1.00 78.25 221 LEU A CA 1
ATOM 1722 C C . LEU A 1 221 ? 8.913 10.337 0.356 1.00 78.25 221 LEU A C 1
ATOM 1724 O O . LEU A 1 221 ? 7.787 10.672 0.715 1.00 78.25 221 LEU A O 1
ATOM 1728 N N . GLY A 1 222 ? 9.418 10.674 -0.821 1.00 80.62 222 GLY A N 1
ATOM 1729 C CA . GLY A 1 222 ? 8.630 11.120 -1.956 1.00 80.62 222 GLY A CA 1
ATOM 1730 C C . GLY A 1 222 ? 8.098 9.903 -2.705 1.00 80.62 222 GLY A C 1
ATOM 1731 O O . GLY A 1 222 ? 8.794 8.893 -2.832 1.00 80.62 222 GLY A O 1
ATOM 1732 N N . CYS A 1 223 ? 6.862 10.010 -3.181 1.00 86.81 223 CYS A N 1
ATOM 1733 C CA . CYS A 1 223 ? 6.215 8.998 -4.000 1.00 86.81 223 CYS A CA 1
ATOM 1734 C C . CYS A 1 223 ? 5.492 9.685 -5.157 1.00 86.81 223 CYS A C 1
ATOM 1736 O O . CYS A 1 223 ? 4.746 10.640 -4.926 1.00 86.81 223 CYS A O 1
ATOM 1738 N N . SER A 1 224 ? 5.686 9.200 -6.380 1.00 87.56 224 SER A N 1
ATOM 1739 C CA . SER A 1 224 ? 4.936 9.658 -7.552 1.00 87.56 224 SER A CA 1
ATOM 1740 C C . SER A 1 224 ? 4.367 8.487 -8.332 1.00 87.56 224 SER A C 1
ATOM 1742 O O . SER A 1 224 ? 4.974 7.420 -8.390 1.00 87.56 224 SER A O 1
ATOM 1744 N N . PHE A 1 225 ? 3.206 8.725 -8.933 1.00 89.75 225 PHE A N 1
ATOM 1745 C CA . PHE A 1 225 ? 2.480 7.767 -9.752 1.00 89.75 225 PHE A CA 1
ATOM 1746 C C . PHE A 1 225 ? 2.414 8.278 -11.185 1.00 89.75 225 PHE A C 1
ATOM 1748 O O . PHE A 1 225 ? 2.075 9.444 -11.405 1.00 89.75 225 PHE A O 1
ATOM 1755 N N . ASP A 1 226 ? 2.705 7.400 -12.135 1.00 90.19 226 ASP A N 1
ATOM 1756 C CA . ASP A 1 226 ? 2.481 7.616 -13.559 1.00 90.19 226 ASP A CA 1
ATOM 1757 C C . ASP A 1 226 ? 1.638 6.459 -14.105 1.00 90.19 226 ASP A C 1
ATOM 1759 O O . ASP A 1 226 ? 1.902 5.293 -13.809 1.00 90.19 226 ASP A O 1
ATOM 1763 N N . PHE A 1 227 ? 0.594 6.786 -14.861 1.00 87.75 227 PHE A N 1
ATOM 1764 C CA . PHE A 1 227 ? -0.399 5.829 -15.344 1.00 87.75 227 PHE A CA 1
ATOM 1765 C C . PHE A 1 227 ? -0.310 5.714 -16.863 1.00 87.75 227 PHE A C 1
ATOM 1767 O O . PHE A 1 227 ? -0.046 6.692 -17.560 1.00 87.75 227 PHE A O 1
ATOM 1774 N N . ALA A 1 228 ? -0.579 4.521 -17.394 1.00 82.38 228 ALA A N 1
ATOM 1775 C CA . ALA A 1 228 ? -0.583 4.312 -18.835 1.00 82.38 228 ALA A CA 1
ATOM 1776 C C . ALA A 1 228 ? -1.646 5.178 -19.535 1.00 82.38 228 ALA A C 1
ATOM 1778 O O . ALA A 1 228 ? -2.820 5.178 -19.162 1.00 82.38 228 ALA A O 1
ATOM 1779 N N . ASP A 1 229 ? -1.248 5.861 -20.610 1.00 79.25 229 ASP A N 1
ATOM 1780 C CA . ASP A 1 229 ? -2.177 6.602 -21.461 1.00 79.25 229 ASP A CA 1
ATOM 1781 C C . ASP A 1 229 ? -3.062 5.653 -22.285 1.00 79.25 229 ASP A C 1
ATOM 1783 O O . ASP A 1 229 ? -2.580 4.828 -23.070 1.00 79.25 229 ASP A O 1
ATOM 1787 N N . GLU A 1 230 ? -4.379 5.844 -22.215 1.00 73.25 230 GLU A N 1
ATOM 1788 C CA . GLU A 1 230 ? -5.301 5.216 -23.157 1.00 73.25 230 GLU A CA 1
ATOM 1789 C C . GLU A 1 230 ? -5.453 6.058 -24.430 1.00 73.25 230 GLU A C 1
ATOM 1791 O O . GLU A 1 230 ? -5.967 7.180 -24.425 1.00 73.25 230 GLU A O 1
ATOM 1796 N N . LEU A 1 231 ? -5.069 5.491 -25.577 1.00 76.44 231 LEU A N 1
ATOM 1797 C CA . LEU A 1 231 ? -5.366 6.117 -26.865 1.00 76.44 231 LEU A CA 1
ATOM 1798 C C . LEU A 1 231 ? -6.874 6.034 -27.173 1.00 76.44 231 LEU A C 1
ATOM 1800 O O . LEU A 1 231 ? -7.467 4.961 -27.019 1.00 76.44 231 LEU A O 1
ATOM 1804 N N . PRO A 1 232 ? -7.499 7.104 -27.710 1.00 76.69 232 PRO A N 1
ATOM 1805 C CA . PRO A 1 232 ? -8.910 7.088 -28.077 1.00 76.69 232 PRO A CA 1
ATOM 1806 C C . PRO A 1 232 ? -9.236 5.946 -29.048 1.00 76.69 232 PRO A C 1
ATOM 1808 O O . PRO A 1 232 ? -8.781 5.931 -30.197 1.00 76.69 232 PRO A O 1
ATOM 1811 N N . ARG A 1 233 ? -10.068 4.996 -28.612 1.00 74.12 233 ARG A N 1
ATOM 1812 C CA . ARG A 1 233 ? -10.584 3.922 -29.470 1.00 74.12 233 ARG A CA 1
ATOM 1813 C C . ARG A 1 233 ? -11.832 4.436 -30.196 1.00 74.12 233 ARG A C 1
ATOM 1815 O O . ARG A 1 233 ? -12.728 5.001 -29.576 1.00 74.12 233 ARG A O 1
ATOM 1822 N N . ARG A 1 234 ? -11.906 4.280 -31.523 1.00 59.34 234 ARG A N 1
ATOM 1823 C CA . ARG A 1 234 ? -13.153 4.562 -32.260 1.00 59.34 234 ARG A CA 1
ATOM 1824 C C . ARG A 1 234 ? -14.175 3.475 -31.913 1.00 59.34 234 ARG A C 1
ATOM 1826 O O . ARG A 1 234 ? -13.897 2.308 -32.177 1.00 59.34 234 ARG A O 1
ATOM 1833 N N . HIS A 1 235 ? -15.305 3.876 -31.331 1.00 52.19 235 HIS A N 1
ATOM 1834 C CA . HIS A 1 235 ? -16.499 3.038 -31.184 1.00 52.19 235 HIS A CA 1
ATOM 1835 C C . HIS A 1 235 ? -17.132 2.718 -32.543 1.00 52.19 235 HIS A C 1
ATOM 1837 O O . HIS A 1 235 ? -17.099 3.603 -33.433 1.00 52.19 235 HIS A O 1
#

Radius of gyration: 19.57 Å; chains: 1; bounding box: 49×40×60 Å

pLDDT: mean 87.03, std 9.78, range [52.19, 98.38]

Foldseek 3Di:
DAEADPADADWAWAAEPVRFIKIWRPPLSYDQVQKKWWWDALPDDIDIWGKDKFAWAADPPGHTYGDPPHPGIIIITTDDPRIFTAFMAHNVGDTRGDDRLNRQLRVQLVVLPPADFAKKKKKWFPDDDPPVCQQPQQTWIKMWGQAPPQKIKIWIASHDFDDDPDPHRDCPPDDAPDWAQPDDDPRRTNTIHIYSPSSVRSNVRSCRCVVVRVPVDPSRMDMDIDGDDDDDDDD